Protein AF-A0A7S2HGN6-F1 (afdb_monomer_lite)

pLDDT: mean 75.73, std 17.25, range [32.16, 94.75]

InterPro domains:
  IPR011042 Six-bladed beta-propeller, TolB-like [G3DSA:2.120.10.30] (139-216)

Organism: NCBI:txid1333877

Structure (mmCIF, N/CA/C/O backbone):
data_AF-A0A7S2HGN6-F1
#
_entry.id   AF-A0A7S2HGN6-F1
#
loop_
_atom_site.group_PDB
_atom_site.id
_atom_site.type_symbol
_atom_site.label_atom_id
_atom_site.label_alt_id
_atom_site.label_comp_id
_atom_site.label_asym_id
_atom_site.label_entity_id
_atom_site.label_seq_id
_atom_site.pdbx_PDB_ins_code
_atom_site.Cartn_x
_atom_site.Cartn_y
_atom_site.Cartn_z
_atom_site.occupancy
_atom_site.B_iso_or_equiv
_atom_site.auth_seq_id
_atom_site.auth_comp_id
_atom_site.auth_asym_id
_atom_site.auth_atom_id
_atom_site.pdbx_PDB_model_num
ATOM 1 N N . LYS A 1 1 ? -20.923 -9.191 -58.504 1.00 44.50 1 LYS A N 1
ATOM 2 C CA . LYS A 1 1 ? -21.277 -8.701 -57.147 1.00 44.50 1 LYS A CA 1
ATOM 3 C C . LYS A 1 1 ? -21.491 -9.912 -56.237 1.00 44.50 1 LYS A C 1
ATOM 5 O O . LYS A 1 1 ? -22.515 -10.562 -56.358 1.00 44.50 1 LYS A O 1
ATOM 10 N N . ARG A 1 2 ? -20.492 -10.281 -55.424 1.00 38.53 2 ARG A N 1
ATOM 11 C CA . ARG A 1 2 ? -20.580 -11.382 -54.445 1.00 38.53 2 ARG A CA 1
ATOM 12 C C . ARG A 1 2 ? -21.115 -10.815 -53.128 1.00 38.53 2 ARG A C 1
ATOM 14 O O . ARG A 1 2 ? -20.470 -9.944 -52.553 1.00 38.53 2 ARG A O 1
ATOM 21 N N . LEU A 1 3 ? -22.270 -11.295 -52.677 1.00 38.50 3 LEU A N 1
ATOM 22 C CA . LEU A 1 3 ? -22.777 -11.059 -51.326 1.00 38.50 3 LEU A CA 1
ATOM 23 C C . LEU A 1 3 ? -21.956 -11.918 -50.356 1.00 38.50 3 LEU A C 1
ATOM 25 O O . LEU A 1 3 ? -22.006 -13.143 -50.421 1.00 38.50 3 LEU A O 1
ATOM 29 N N . LYS A 1 4 ? -21.159 -11.273 -49.499 1.00 41.56 4 LYS A N 1
ATOM 30 C CA . LYS A 1 4 ? -20.564 -11.908 -48.319 1.00 41.56 4 LYS A CA 1
ATOM 31 C C . LYS A 1 4 ? -21.561 -11.773 -47.172 1.00 41.56 4 LYS A C 1
ATOM 33 O O . LYS A 1 4 ? -21.753 -10.680 -46.650 1.00 41.56 4 LYS A O 1
ATOM 38 N N . THR A 1 5 ? -22.195 -12.873 -46.798 1.00 39.34 5 THR A N 1
ATOM 39 C CA . THR A 1 5 ? -22.945 -13.005 -45.550 1.00 39.34 5 THR A CA 1
ATOM 40 C C . THR A 1 5 ? -21.949 -13.182 -44.406 1.00 39.34 5 THR A C 1
ATOM 42 O O . THR A 1 5 ? -21.371 -14.250 -44.232 1.00 39.34 5 THR A O 1
ATOM 45 N N . ASN A 1 6 ? -21.726 -12.119 -43.631 1.00 38.22 6 ASN A N 1
ATOM 46 C CA . ASN A 1 6 ? -21.073 -12.211 -42.327 1.00 38.22 6 ASN A CA 1
ATOM 47 C C . ASN A 1 6 ? -22.101 -12.734 -41.316 1.00 38.22 6 ASN A C 1
ATOM 49 O O . ASN A 1 6 ? -22.849 -11.956 -40.730 1.00 38.22 6 ASN A O 1
ATOM 53 N N . GLN A 1 7 ? -22.143 -14.051 -41.114 1.00 42.78 7 GLN A N 1
ATOM 54 C CA . GLN A 1 7 ? -22.691 -14.619 -39.885 1.00 42.78 7 GLN A CA 1
ATOM 55 C C . GLN A 1 7 ? -21.635 -14.452 -38.787 1.00 42.78 7 GLN A C 1
ATOM 57 O O . GLN A 1 7 ? -20.762 -15.296 -38.608 1.00 42.78 7 GLN A O 1
ATOM 62 N N . LEU A 1 8 ? -21.681 -13.315 -38.091 1.00 41.62 8 LEU A N 1
ATOM 63 C CA . LEU A 1 8 ? -21.025 -13.166 -36.796 1.00 41.62 8 LEU A CA 1
ATOM 64 C C . LEU A 1 8 ? -21.908 -13.846 -35.752 1.00 41.62 8 LEU A C 1
ATOM 66 O O . LEU A 1 8 ? -23.096 -13.548 -35.637 1.00 41.62 8 LEU A O 1
ATOM 70 N N . ALA A 1 9 ? -21.306 -14.795 -35.044 1.00 43.97 9 ALA A N 1
ATOM 71 C CA . ALA A 1 9 ? -21.905 -15.557 -33.967 1.00 43.97 9 ALA A CA 1
ATOM 72 C C . ALA A 1 9 ? -22.598 -14.636 -32.951 1.00 43.97 9 ALA A C 1
ATOM 74 O O . ALA A 1 9 ? -21.982 -13.726 -32.394 1.00 43.97 9 ALA A O 1
ATOM 75 N N . ALA A 1 10 ? -23.877 -14.909 -32.695 1.00 46.41 10 ALA A N 1
ATOM 76 C CA . ALA A 1 10 ? -24.622 -14.379 -31.565 1.00 46.41 10 ALA A CA 1
ATOM 77 C C . ALA A 1 10 ? -24.077 -15.016 -30.275 1.00 46.41 10 ALA A C 1
ATOM 79 O O . ALA A 1 10 ? -24.629 -15.976 -29.745 1.00 46.41 10 ALA A O 1
ATOM 80 N N . GLY A 1 11 ? -22.928 -14.523 -29.817 1.00 43.88 11 GLY A N 1
ATOM 81 C CA . GLY A 1 11 ? -22.405 -14.800 -28.488 1.00 43.88 11 GLY A CA 1
ATOM 82 C C . GLY A 1 11 ? -23.195 -13.980 -27.477 1.00 43.88 11 GLY A C 1
ATOM 83 O O . GLY A 1 11 ? -23.136 -12.751 -27.500 1.00 43.88 11 GLY A O 1
ATOM 84 N N . LEU A 1 12 ? -23.961 -14.672 -26.636 1.00 40.69 12 LEU A N 1
ATOM 85 C CA . LEU A 1 12 ? -24.668 -14.136 -25.476 1.00 40.69 12 LEU A CA 1
ATOM 86 C C . LEU A 1 12 ? -23.768 -13.147 -24.720 1.00 40.69 12 LEU A C 1
ATOM 88 O O . LEU A 1 12 ? -22.753 -13.542 -24.148 1.00 40.69 12 LEU A O 1
ATOM 92 N N . LYS A 1 13 ? -24.136 -11.863 -24.711 1.00 43.72 13 LYS A N 1
ATOM 93 C CA . LYS A 1 13 ? -23.651 -10.947 -23.678 1.00 43.72 13 LYS A CA 1
ATOM 94 C C . LYS A 1 13 ? -24.379 -11.350 -22.396 1.00 43.72 13 LYS A C 1
ATOM 96 O O . LYS A 1 13 ? -25.605 -11.260 -22.395 1.00 43.72 13 LYS A O 1
ATOM 101 N N . PRO A 1 14 ? -23.699 -11.813 -21.337 1.00 42.38 14 PRO A N 1
ATOM 102 C CA . PRO A 1 14 ? -24.354 -11.916 -20.046 1.00 42.38 14 PRO A CA 1
ATOM 103 C C . PRO A 1 14 ? -24.768 -10.499 -19.637 1.00 42.38 14 PRO A C 1
ATOM 105 O O . PRO A 1 14 ? -23.918 -9.650 -19.368 1.00 42.38 14 PRO A O 1
ATOM 108 N N . GLU A 1 15 ? -26.070 -10.218 -19.661 1.00 38.81 15 GLU A N 1
ATOM 109 C CA . GLU A 1 15 ? -26.619 -9.067 -18.956 1.00 38.81 15 GLU A CA 1
ATOM 110 C C . GLU A 1 15 ? -26.437 -9.349 -17.467 1.00 38.81 15 GLU A C 1
ATOM 112 O O . GLU A 1 15 ? -27.110 -10.197 -16.884 1.00 38.81 15 GLU A O 1
ATOM 117 N N . LEU A 1 16 ? -25.456 -8.679 -16.862 1.00 32.47 16 LEU A N 1
ATOM 118 C CA . LEU A 1 16 ? -25.371 -8.575 -15.415 1.00 32.47 16 LEU A CA 1
ATOM 119 C C . LEU A 1 16 ? -26.592 -7.773 -14.961 1.00 32.47 16 LEU A C 1
ATOM 121 O O . LEU A 1 16 ? -26.615 -6.547 -15.054 1.00 32.47 16 LEU A O 1
ATOM 125 N N . LEU A 1 17 ? -27.628 -8.484 -14.526 1.00 32.38 17 LEU A N 1
ATOM 126 C CA . LEU A 1 17 ? -28.759 -7.898 -13.824 1.00 32.38 17 LEU A CA 1
ATOM 127 C C . LEU A 1 17 ? -28.275 -7.529 -12.422 1.00 32.38 17 LEU A C 1
ATOM 129 O O . LEU A 1 17 ? -28.102 -8.393 -11.563 1.00 32.38 17 LEU A O 1
ATOM 133 N N . PHE A 1 18 ? -27.997 -6.246 -12.212 1.00 32.16 18 PHE A N 1
ATOM 134 C CA . PHE A 1 18 ? -27.793 -5.705 -10.878 1.00 32.16 18 PHE A CA 1
ATOM 135 C C . PHE A 1 18 ? -29.171 -5.434 -10.284 1.00 32.16 18 PHE A C 1
ATOM 137 O O . PHE A 1 18 ? -29.898 -4.568 -10.767 1.00 32.16 18 PHE A O 1
ATOM 144 N N . GLU A 1 19 ? -29.544 -6.192 -9.259 1.00 36.72 19 GLU A N 1
ATOM 145 C CA . GLU A 1 19 ? -30.676 -5.823 -8.421 1.00 36.72 19 GLU A CA 1
ATOM 146 C C . GLU A 1 19 ? -30.195 -4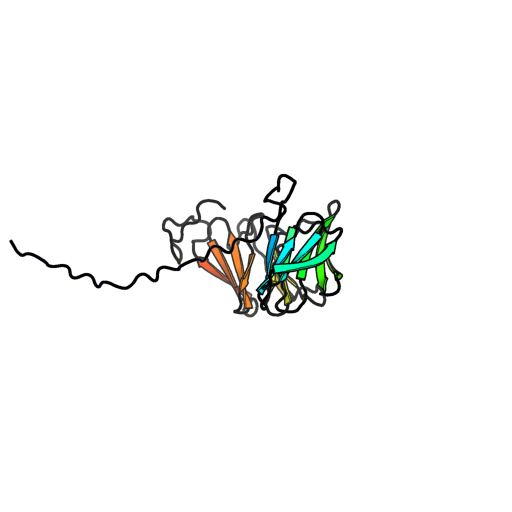.687 -7.512 1.00 36.72 19 GLU A C 1
ATOM 148 O O . GLU A 1 19 ? -29.310 -4.873 -6.672 1.00 36.72 19 GLU A O 1
ATOM 153 N N . GLU A 1 20 ? -30.693 -3.475 -7.756 1.00 40.88 20 GLU A N 1
ATOM 154 C CA . GLU A 1 20 ? -30.393 -2.316 -6.922 1.00 40.88 20 GLU A CA 1
ATOM 155 C C . GLU A 1 20 ? -31.020 -2.556 -5.545 1.00 40.88 20 GLU A C 1
ATOM 157 O O . GLU A 1 20 ? -32.223 -2.387 -5.344 1.00 40.88 20 GLU A O 1
ATOM 162 N N . LEU A 1 21 ? -30.204 -3.016 -4.596 1.00 38.62 21 LEU A N 1
ATOM 163 C CA . LEU A 1 21 ? -30.592 -3.093 -3.195 1.00 38.62 21 LEU A CA 1
ATOM 164 C C . LEU A 1 21 ? -30.922 -1.672 -2.731 1.00 38.62 21 LEU A C 1
ATOM 166 O O . LEU A 1 21 ? -30.023 -0.848 -2.557 1.00 38.62 21 LEU A O 1
ATOM 170 N N . GLN A 1 22 ? -32.211 -1.394 -2.518 1.00 39.44 22 GLN A N 1
ATOM 171 C CA . GLN A 1 22 ? -32.642 -0.210 -1.784 1.00 39.44 22 GLN A CA 1
ATOM 172 C C . GLN A 1 22 ? -32.213 -0.370 -0.328 1.00 39.44 22 GLN A C 1
ATOM 174 O O . GLN A 1 22 ? -32.940 -0.889 0.514 1.00 39.44 22 GLN A O 1
ATOM 179 N N . ILE A 1 23 ? -30.981 0.038 -0.046 1.00 44.19 23 ILE A N 1
ATOM 180 C CA . ILE A 1 23 ? -30.541 0.317 1.311 1.00 44.19 23 ILE A CA 1
ATOM 181 C C . ILE A 1 23 ? -31.263 1.608 1.690 1.00 44.19 23 ILE A C 1
ATOM 183 O O . ILE A 1 23 ? -31.057 2.629 1.026 1.00 44.19 23 ILE A O 1
ATOM 187 N N . ASP A 1 24 ? -32.124 1.556 2.713 1.00 42.25 24 ASP A N 1
ATOM 188 C CA . ASP A 1 24 ? -32.719 2.752 3.313 1.00 42.25 24 ASP A CA 1
ATOM 189 C C . ASP A 1 24 ? -31.622 3.805 3.448 1.00 42.25 24 ASP A C 1
ATOM 191 O O . ASP A 1 24 ? -30.572 3.533 4.038 1.00 42.25 24 ASP A O 1
ATOM 195 N N . GLN A 1 25 ? -31.820 4.966 2.814 1.00 41.47 25 GLN A N 1
ATOM 196 C CA . GLN A 1 25 ? -30.799 6.003 2.730 1.00 41.47 25 GLN A CA 1
ATOM 197 C C . GLN A 1 25 ? -30.210 6.244 4.119 1.00 41.47 25 GLN A C 1
ATOM 199 O O . GLN A 1 25 ? -30.868 6.809 4.994 1.00 41.47 25 GLN A O 1
ATOM 204 N N . VAL A 1 26 ? -28.950 5.849 4.316 1.00 44.38 26 VAL A N 1
ATOM 205 C CA . VAL A 1 26 ? -28.187 6.308 5.470 1.00 44.38 26 VAL A CA 1
ATOM 206 C C . VAL A 1 26 ? -28.058 7.812 5.272 1.00 44.38 26 VAL A C 1
ATOM 208 O O . VAL A 1 26 ? -27.280 8.275 4.437 1.00 44.38 26 VAL A O 1
ATOM 211 N N . GLN A 1 27 ? -28.892 8.584 5.969 1.00 41.03 27 GLN A N 1
ATOM 212 C CA . GLN A 1 27 ? -28.837 10.035 5.910 1.00 41.03 27 GLN A CA 1
ATOM 213 C C . GLN A 1 27 ? -27.565 10.502 6.612 1.00 41.03 27 GLN A C 1
ATOM 215 O O . GLN A 1 27 ? -27.520 10.706 7.825 1.00 41.03 27 GLN A O 1
ATOM 220 N N . TRP A 1 28 ? -26.512 10.682 5.823 1.00 47.00 28 TRP A N 1
ATOM 221 C CA . TRP A 1 28 ? -25.345 11.446 6.227 1.00 47.00 28 TRP A CA 1
ATOM 222 C C . TRP A 1 28 ? -25.742 12.922 6.183 1.00 47.00 28 TRP A C 1
ATOM 224 O O . TRP A 1 28 ? -25.820 13.532 5.121 1.00 47.00 28 TRP A O 1
ATOM 234 N N . SER A 1 29 ? -26.057 13.494 7.343 1.00 45.62 29 SER A N 1
ATOM 235 C CA . SER A 1 29 ? -26.588 14.858 7.464 1.00 45.62 29 SER A CA 1
ATOM 236 C C . SER A 1 29 ? -25.579 15.969 7.145 1.00 45.62 29 SER A C 1
ATOM 238 O O . SER A 1 29 ? -25.955 17.137 7.105 1.00 45.62 29 SER A O 1
ATOM 240 N N . ASN A 1 30 ? -24.313 15.629 6.887 1.00 42.50 30 ASN A N 1
ATOM 241 C CA . ASN A 1 30 ? -23.245 16.590 6.634 1.00 42.50 30 ASN A CA 1
ATOM 242 C C . ASN A 1 30 ? -22.593 16.345 5.275 1.00 42.50 30 ASN A C 1
ATOM 244 O O . ASN A 1 30 ? -22.376 15.204 4.877 1.00 42.50 30 ASN A O 1
ATOM 248 N N . ARG A 1 31 ? -22.251 17.441 4.585 1.00 41.22 31 ARG A N 1
ATOM 249 C CA . ARG A 1 31 ? -21.500 17.437 3.326 1.00 41.22 31 ARG A CA 1
ATOM 250 C C . ARG A 1 31 ? -20.215 16.627 3.522 1.00 41.22 31 ARG A C 1
ATOM 252 O O . ARG A 1 31 ? -19.347 16.998 4.307 1.00 41.22 31 ARG A O 1
ATOM 259 N N . VAL A 1 32 ? -20.159 15.490 2.847 1.00 47.44 32 VAL A N 1
ATOM 260 C CA . VAL A 1 32 ? -19.110 14.484 2.975 1.00 47.44 32 VAL A CA 1
ATOM 261 C C . VAL A 1 32 ? -17.943 14.912 2.083 1.00 47.44 32 VAL A C 1
ATOM 263 O O . VAL A 1 32 ? -18.068 14.879 0.860 1.00 47.44 32 VAL A O 1
ATOM 266 N N . ASP A 1 33 ? -16.820 15.340 2.664 1.00 55.25 33 ASP A N 1
ATOM 267 C CA . ASP A 1 33 ? -15.572 15.475 1.902 1.00 55.25 33 ASP A CA 1
ATOM 268 C C . ASP A 1 33 ? -15.135 14.067 1.481 1.00 55.25 33 ASP A C 1
ATOM 270 O O . ASP A 1 33 ? -14.678 13.283 2.314 1.00 55.25 33 ASP A O 1
ATOM 274 N N . ALA A 1 34 ? -15.286 13.737 0.195 1.00 52.84 34 ALA A N 1
ATOM 275 C CA . ALA A 1 34 ? -14.961 12.415 -0.349 1.00 52.84 34 ALA A CA 1
ATOM 276 C C . ALA A 1 34 ? -13.502 11.990 -0.080 1.00 52.84 34 ALA A C 1
ATOM 278 O O . ALA A 1 34 ? -13.209 10.802 -0.011 1.00 52.84 34 ALA A O 1
ATOM 279 N N . GLU A 1 35 ? -12.602 12.950 0.151 1.00 60.84 35 GLU A N 1
ATOM 280 C CA . GLU A 1 35 ? -11.194 12.721 0.504 1.00 60.84 35 GLU A CA 1
ATOM 281 C C . GLU A 1 35 ? -10.982 12.101 1.897 1.00 60.84 35 GLU A C 1
ATOM 283 O O . GLU A 1 35 ? -9.859 11.741 2.248 1.00 60.84 35 GLU A O 1
ATOM 288 N N . LYS A 1 36 ? -12.032 12.004 2.721 1.00 69.81 36 LYS A N 1
ATOM 289 C CA . LYS A 1 36 ? -11.931 11.588 4.130 1.00 69.81 36 LYS A CA 1
ATOM 290 C C . LYS A 1 36 ? -12.592 10.244 4.424 1.00 69.81 36 LYS A C 1
ATOM 292 O O . LYS A 1 36 ? -12.697 9.862 5.588 1.00 69.81 36 LYS A O 1
ATOM 297 N N . PHE A 1 37 ? -13.042 9.544 3.385 1.00 76.38 37 PHE A N 1
ATOM 298 C CA . PHE A 1 37 ? -13.681 8.242 3.509 1.00 76.38 37 PHE A CA 1
ATOM 299 C C . PHE A 1 37 ? -12.798 7.170 2.900 1.00 76.38 37 PHE A C 1
ATOM 301 O O . PHE A 1 37 ? -12.262 7.324 1.805 1.00 76.38 37 PHE A O 1
ATOM 308 N N . SER A 1 38 ? -12.684 6.055 3.609 1.00 80.06 38 SER A N 1
ATOM 309 C CA . SER A 1 38 ? -12.127 4.833 3.051 1.00 80.06 38 SER A CA 1
ATOM 310 C C . SER A 1 38 ? -13.102 3.703 3.320 1.00 80.06 38 SER A C 1
ATOM 312 O O . SER A 1 38 ? -13.762 3.679 4.362 1.00 80.06 38 SER A O 1
ATOM 314 N N . ALA A 1 39 ? -13.239 2.810 2.348 1.00 84.12 39 ALA A N 1
ATOM 315 C CA . ALA A 1 39 ? -14.129 1.673 2.440 1.00 84.12 39 ALA A CA 1
ATOM 316 C C . ALA A 1 39 ? -13.398 0.416 1.979 1.00 84.12 39 ALA A C 1
ATOM 318 O O . ALA A 1 39 ? -12.728 0.436 0.946 1.00 84.12 39 ALA A O 1
ATOM 319 N N . HIS A 1 40 ? -13.528 -0.671 2.735 1.00 82.19 40 HIS A N 1
ATOM 320 C CA . HIS A 1 40 ? -12.899 -1.939 2.389 1.00 82.19 40 HIS A CA 1
ATOM 321 C C . HIS A 1 40 ? -13.726 -3.124 2.882 1.00 82.19 40 HIS A C 1
ATOM 323 O O . HIS A 1 40 ? -14.179 -3.140 4.023 1.00 82.19 40 HIS A O 1
ATOM 329 N N . ALA A 1 41 ? -13.899 -4.146 2.044 1.00 82.81 41 ALA A N 1
ATOM 330 C CA . ALA A 1 41 ? -14.551 -5.394 2.433 1.00 82.81 41 ALA A CA 1
ATOM 331 C C . ALA A 1 41 ? -13.540 -6.423 2.972 1.00 82.81 41 ALA A C 1
ATOM 333 O O . ALA A 1 41 ? -12.471 -6.590 2.389 1.00 82.81 41 ALA A O 1
ATOM 334 N N . ASP A 1 42 ? -13.859 -7.113 4.067 1.00 79.81 42 ASP A N 1
ATOM 335 C CA . ASP A 1 42 ? -13.093 -8.276 4.533 1.00 79.81 42 ASP A CA 1
ATOM 336 C C . ASP A 1 42 ? -13.441 -9.550 3.727 1.00 79.81 42 ASP A C 1
ATOM 338 O O . ASP A 1 42 ? -14.369 -9.570 2.912 1.00 79.81 42 ASP A O 1
ATOM 342 N N . ALA A 1 43 ? -12.706 -10.642 3.964 1.00 78.94 43 ALA A N 1
ATOM 343 C CA . ALA A 1 43 ? -12.948 -11.934 3.309 1.00 78.94 43 ALA A CA 1
ATOM 344 C C . ALA A 1 43 ? -14.321 -12.557 3.644 1.00 78.94 43 ALA A C 1
ATOM 346 O O . ALA A 1 43 ? -14.796 -13.426 2.920 1.00 78.94 43 ALA A O 1
ATOM 347 N N . ASN A 1 44 ? -14.970 -12.098 4.717 1.00 82.31 44 ASN A N 1
ATOM 348 C CA . ASN A 1 44 ? -16.308 -12.511 5.140 1.00 82.31 44 ASN A CA 1
ATOM 349 C C . ASN A 1 44 ? -17.393 -11.527 4.663 1.00 82.31 44 ASN A C 1
ATOM 351 O O . ASN A 1 44 ? -18.509 -11.540 5.188 1.00 82.31 44 ASN A O 1
ATOM 355 N N . HIS A 1 45 ? -17.075 -10.665 3.690 1.00 83.69 45 HIS A N 1
ATOM 356 C CA . HIS A 1 45 ? -17.966 -9.647 3.130 1.00 83.69 45 HIS A CA 1
ATOM 357 C C . HIS A 1 45 ? -18.457 -8.592 4.137 1.00 83.69 45 HIS A C 1
ATOM 359 O O . HIS A 1 45 ? -19.486 -7.957 3.916 1.00 83.69 45 HIS A O 1
ATOM 365 N N . GLY A 1 46 ? -17.741 -8.385 5.243 1.00 86.69 46 GLY A N 1
ATOM 366 C CA . GLY A 1 46 ? -17.960 -7.240 6.119 1.00 86.69 46 GLY A CA 1
ATOM 367 C C . GLY A 1 46 ? -17.371 -5.981 5.495 1.00 86.69 46 GLY A C 1
ATOM 368 O O . GLY A 1 46 ? -16.167 -5.939 5.254 1.00 86.69 46 GLY A O 1
ATOM 369 N N . LEU A 1 47 ? -18.192 -4.961 5.246 1.00 88.44 47 LEU A N 1
ATOM 370 C CA . LEU A 1 47 ? -17.744 -3.679 4.706 1.00 88.44 47 LEU A CA 1
ATOM 371 C C . LEU A 1 47 ? -17.340 -2.750 5.849 1.00 88.44 47 LEU A C 1
ATOM 373 O O . LEU A 1 47 ? -18.169 -2.351 6.662 1.00 88.44 47 LEU A O 1
ATOM 377 N N . TYR A 1 48 ? -16.072 -2.380 5.900 1.00 86.25 48 TYR A N 1
ATOM 378 C CA . TYR A 1 48 ? -15.554 -1.391 6.830 1.00 86.25 48 TYR A CA 1
ATOM 379 C C . TYR A 1 48 ? -15.567 -0.034 6.167 1.00 86.25 48 TYR A C 1
ATOM 381 O O . TYR A 1 48 ? -15.140 0.090 5.024 1.00 86.25 48 TYR A O 1
ATOM 389 N N . VAL A 1 49 ? -16.040 0.971 6.891 1.00 87.38 49 VAL A N 1
ATOM 390 C CA . VAL A 1 49 ? -16.041 2.359 6.444 1.00 87.38 49 VAL A CA 1
ATOM 391 C C . VAL A 1 49 ? -15.417 3.205 7.540 1.00 87.38 49 VAL A C 1
ATOM 393 O O . VAL A 1 49 ? -15.810 3.106 8.703 1.00 87.38 49 VAL A O 1
ATOM 396 N N . SER A 1 50 ? -14.441 4.026 7.175 1.00 85.19 50 SER A N 1
ATOM 397 C CA . SER A 1 50 ? -13.929 5.082 8.042 1.00 85.19 50 SER A CA 1
ATOM 398 C C . SER A 1 50 ? -14.500 6.424 7.643 1.00 85.19 50 SER A C 1
ATOM 400 O O . SER A 1 50 ? -14.561 6.738 6.455 1.00 85.19 50 SER A O 1
ATOM 402 N N . ASP A 1 51 ? -14.776 7.243 8.650 1.00 82.94 51 ASP A N 1
ATOM 403 C CA . ASP A 1 51 ? -14.788 8.696 8.520 1.00 82.94 51 ASP A CA 1
ATOM 404 C C . ASP A 1 51 ? -13.622 9.305 9.335 1.00 82.94 51 ASP A C 1
ATOM 406 O O . ASP A 1 51 ? -12.713 8.599 9.786 1.00 82.94 51 ASP A O 1
ATOM 410 N N . THR A 1 52 ? -13.630 10.626 9.536 1.00 78.50 52 THR A N 1
ATOM 411 C CA . THR A 1 52 ? -12.609 11.348 10.320 1.00 78.50 52 THR A CA 1
ATOM 412 C C . THR A 1 52 ? -12.633 11.067 11.822 1.00 78.50 52 THR A C 1
ATOM 414 O O . THR A 1 52 ? -11.821 11.614 12.558 1.00 78.50 52 THR A O 1
ATOM 417 N N . SER A 1 53 ? -13.615 10.325 12.316 1.00 81.44 53 SER A N 1
ATOM 418 C CA . SER A 1 53 ? -13.898 10.192 13.743 1.00 81.44 53 SER A CA 1
ATOM 419 C C . SER A 1 53 ? -14.104 8.754 14.199 1.00 81.44 53 SER A C 1
ATOM 421 O O . SER A 1 53 ? -13.991 8.480 15.396 1.00 81.44 53 SER A O 1
ATOM 423 N N . ARG A 1 54 ? -14.418 7.829 13.290 1.00 85.12 54 ARG A N 1
ATOM 424 C CA . ARG A 1 54 ? -14.747 6.444 13.625 1.00 85.12 54 ARG A CA 1
ATOM 425 C C . ARG A 1 54 ? -14.527 5.496 12.460 1.00 85.12 54 ARG A C 1
ATOM 427 O O . ARG A 1 54 ? -14.542 5.876 11.293 1.00 85.12 54 ARG A O 1
ATOM 434 N N . ILE A 1 55 ? -14.428 4.227 12.829 1.00 85.88 55 ILE A N 1
ATOM 435 C CA . ILE A 1 55 ? -14.469 3.081 11.933 1.00 85.88 55 ILE A CA 1
ATOM 436 C C . ILE A 1 55 ? -15.732 2.300 12.264 1.00 85.88 55 ILE A C 1
ATOM 438 O O . ILE A 1 55 ? -15.978 1.960 13.425 1.00 85.88 55 ILE A O 1
ATOM 442 N N . VAL A 1 56 ? -16.531 2.013 11.246 1.00 88.56 56 VAL A N 1
ATOM 443 C CA . VAL A 1 56 ? -17.748 1.210 11.353 1.00 88.56 56 VAL A CA 1
ATOM 444 C C . VAL A 1 56 ? -17.637 -0.021 10.469 1.00 88.56 56 VAL A C 1
ATOM 446 O O . VAL A 1 56 ? -16.979 0.008 9.432 1.00 88.56 56 VAL A O 1
ATOM 449 N N . ARG A 1 57 ? -18.294 -1.104 10.881 1.00 88.31 57 ARG A N 1
ATOM 450 C CA . ARG A 1 57 ? -18.448 -2.321 10.086 1.00 88.31 57 ARG A CA 1
ATOM 451 C C . ARG A 1 57 ? -19.914 -2.525 9.752 1.00 88.31 57 ARG A C 1
ATOM 453 O O . ARG A 1 57 ? -20.735 -2.569 10.666 1.00 88.31 57 ARG A O 1
ATOM 460 N N . PHE A 1 58 ? -20.195 -2.752 8.481 1.00 90.56 58 PHE A N 1
ATOM 461 C CA . PHE A 1 58 ? -21.470 -3.225 7.970 1.00 90.56 58 PHE A CA 1
ATOM 462 C C . PHE A 1 58 ? -21.387 -4.730 7.697 1.00 90.56 58 PHE A C 1
ATOM 464 O O . PHE A 1 58 ? -20.463 -5.208 7.035 1.00 90.56 58 PHE A O 1
ATOM 471 N N . GLY A 1 59 ? -22.324 -5.489 8.257 1.00 89.19 59 GLY A N 1
ATOM 472 C CA . GLY A 1 59 ? -22.548 -6.890 7.938 1.00 89.19 59 GLY A CA 1
ATOM 473 C C . GLY A 1 59 ? -23.322 -7.049 6.631 1.00 89.19 59 GLY A C 1
ATOM 474 O O . GLY A 1 59 ? -23.971 -6.124 6.147 1.00 89.19 59 GLY A O 1
ATOM 475 N N . ARG A 1 60 ? -23.277 -8.257 6.063 1.00 88.12 60 ARG A N 1
ATOM 476 C CA . ARG A 1 60 ? -24.027 -8.605 4.845 1.00 88.12 60 ARG A CA 1
ATOM 477 C C . ARG A 1 60 ? -25.546 -8.539 5.044 1.00 88.12 60 ARG A C 1
ATOM 479 O O . ARG A 1 60 ? -26.283 -8.350 4.087 1.00 88.12 60 ARG A O 1
ATOM 486 N N . ASP A 1 61 ? -25.992 -8.698 6.282 1.00 89.94 61 ASP A N 1
ATOM 487 C CA . ASP A 1 61 ? -27.379 -8.556 6.726 1.00 89.94 61 ASP A CA 1
ATOM 488 C C . ASP A 1 61 ? -27.808 -7.088 6.917 1.00 89.94 61 ASP A C 1
ATOM 490 O O . ASP A 1 61 ? -28.909 -6.832 7.393 1.00 89.94 61 ASP A O 1
ATOM 494 N N . GLY A 1 62 ? -26.941 -6.123 6.589 1.00 88.62 62 GLY A N 1
ATOM 495 C CA . GLY A 1 62 ? -27.185 -4.699 6.818 1.00 88.62 62 GLY A CA 1
ATOM 496 C C . GLY A 1 62 ? -26.978 -4.265 8.270 1.00 88.62 62 GLY A C 1
ATOM 497 O O . GLY A 1 62 ? -27.123 -3.080 8.572 1.00 88.62 62 GLY A O 1
ATOM 498 N N . SER A 1 63 ? -26.603 -5.182 9.174 1.00 90.81 63 SER A N 1
ATOM 499 C CA . SER A 1 63 ? -26.243 -4.813 10.543 1.00 90.81 63 SER A CA 1
ATOM 500 C C . SER A 1 63 ? -25.048 -3.864 10.534 1.00 90.81 63 SER A C 1
ATOM 502 O O . SER A 1 63 ? -24.143 -3.989 9.710 1.00 90.81 63 SER A O 1
ATOM 504 N N .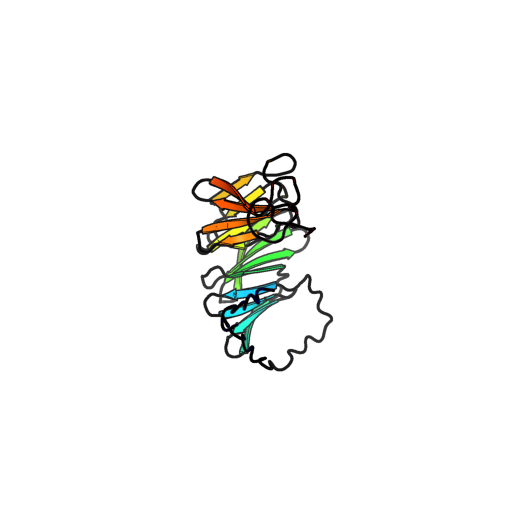 PHE A 1 64 ? -25.014 -2.914 11.464 1.00 91.06 64 PHE A N 1
ATOM 505 C CA . PHE A 1 64 ? -23.867 -2.031 11.637 1.00 91.06 64 PHE A CA 1
ATOM 506 C C . PHE A 1 64 ? -23.345 -2.128 13.068 1.00 91.06 64 PHE A C 1
ATOM 508 O O . PHE A 1 64 ? -24.118 -2.247 14.020 1.00 91.06 64 PHE A O 1
ATOM 515 N N . ARG A 1 65 ? -22.023 -2.050 13.234 1.00 88.75 65 ARG A N 1
ATOM 516 C CA . ARG A 1 65 ? -21.398 -1.907 14.553 1.00 88.75 65 ARG A CA 1
ATOM 517 C C . ARG A 1 65 ? -20.218 -0.933 14.513 1.00 88.75 65 ARG A C 1
ATOM 519 O O . ARG A 1 65 ? -19.407 -1.010 13.583 1.00 88.75 65 ARG A O 1
ATOM 526 N N . PRO A 1 66 ? -20.080 -0.038 15.505 1.00 87.81 66 PRO A N 1
ATOM 527 C CA . PRO A 1 66 ? -18.847 0.712 15.707 1.00 87.81 66 PRO A CA 1
ATOM 528 C C . PRO A 1 66 ? -17.690 -0.250 15.996 1.00 87.81 66 PRO A C 1
ATOM 530 O O . PRO A 1 66 ? -17.850 -1.193 16.767 1.00 87.81 66 PRO A O 1
ATOM 533 N N . VAL A 1 67 ? -16.539 -0.014 15.371 1.00 85.62 67 VAL A N 1
ATOM 534 C CA . VAL A 1 67 ? -15.299 -0.770 15.611 1.00 85.62 67 VAL A CA 1
ATOM 535 C C . VAL A 1 67 ? -14.356 0.054 16.472 1.00 85.62 67 VAL A C 1
ATOM 537 O O . VAL A 1 67 ? -13.836 -0.435 17.464 1.00 85.62 67 VAL A O 1
ATOM 540 N N . ALA A 1 68 ? -14.165 1.323 16.114 1.00 83.38 68 ALA A N 1
ATOM 541 C CA . ALA A 1 68 ? -13.323 2.242 16.864 1.00 83.38 68 ALA A CA 1
ATOM 542 C C . ALA A 1 68 ? -13.804 3.689 16.694 1.00 83.38 68 ALA A C 1
ATOM 544 O O . ALA A 1 68 ? -14.450 4.025 15.700 1.00 83.38 68 ALA A O 1
ATOM 545 N N . SER A 1 69 ? -13.483 4.547 17.661 1.00 83.69 69 SER A N 1
ATOM 546 C CA . SER A 1 69 ? -13.856 5.968 17.693 1.00 83.69 69 SER A CA 1
ATOM 547 C C . SER A 1 69 ? -12.685 6.843 18.139 1.00 83.69 69 SER A C 1
ATOM 549 O O . SER A 1 69 ? -11.776 6.358 18.807 1.00 83.69 69 SER A O 1
ATOM 551 N N . GLY A 1 70 ? -12.729 8.138 17.823 1.00 76.19 70 GLY A N 1
ATOM 552 C CA . GLY A 1 70 ? -11.646 9.083 18.123 1.00 76.19 70 GLY A CA 1
ATOM 553 C C . GLY A 1 70 ? -10.423 8.894 17.222 1.00 76.19 70 GLY A C 1
ATOM 554 O O . GLY A 1 70 ? -9.303 9.214 17.619 1.00 76.19 70 GLY A O 1
ATOM 555 N N . ILE A 1 71 ? -10.644 8.331 16.035 1.00 72.50 71 ILE A N 1
ATOM 556 C CA . ILE A 1 71 ? -9.618 7.953 15.069 1.00 72.50 71 ILE A CA 1
ATOM 557 C C . ILE A 1 71 ? -9.823 8.770 13.793 1.00 72.50 71 ILE A C 1
ATOM 559 O O . ILE A 1 71 ? -10.854 8.647 13.139 1.00 72.50 71 ILE A O 1
ATOM 563 N N . GLU A 1 72 ? -8.813 9.558 13.424 1.00 73.50 72 GLU A N 1
ATOM 564 C CA . GLU A 1 72 ? -8.703 10.179 12.100 1.00 73.50 72 GLU A CA 1
ATOM 565 C C . GLU A 1 72 ? -8.082 9.171 11.131 1.00 73.50 72 GLU A C 1
ATOM 567 O O . GLU A 1 72 ? -6.876 9.176 10.866 1.00 73.50 72 GLU A O 1
ATOM 572 N N . SER A 1 73 ? -8.914 8.240 10.675 1.00 66.62 73 SER A N 1
ATOM 573 C CA . SER A 1 73 ? -8.537 7.192 9.731 1.00 66.62 73 SER A CA 1
ATOM 574 C C . SER A 1 73 ? -8.479 7.722 8.303 1.00 66.62 73 SER A C 1
ATOM 576 O O . SER A 1 73 ? -9.479 8.204 7.780 1.00 66.62 73 SER A O 1
ATOM 578 N N . HIS A 1 74 ? -7.327 7.567 7.651 1.00 68.56 74 HIS A N 1
ATOM 579 C CA . HIS A 1 74 ? -7.185 7.875 6.221 1.00 68.56 74 HIS A CA 1
ATOM 580 C C . HIS A 1 74 ? -7.375 6.658 5.311 1.00 68.56 74 HIS A C 1
ATOM 582 O O . HIS A 1 74 ? -7.864 6.794 4.195 1.00 68.56 74 HIS A O 1
ATOM 588 N N . HIS A 1 75 ? -6.996 5.472 5.782 1.00 72.38 75 HIS A N 1
ATOM 589 C CA . HIS A 1 75 ? -7.086 4.224 5.029 1.00 72.38 75 HIS A CA 1
ATOM 590 C C . HIS A 1 75 ? -7.398 3.079 5.986 1.00 72.38 75 HIS A C 1
ATOM 592 O O . HIS A 1 75 ? -6.783 3.008 7.050 1.00 72.38 75 HIS A O 1
ATOM 598 N N . ILE A 1 76 ? -8.324 2.201 5.604 1.00 73.88 76 ILE A N 1
ATOM 599 C CA . ILE A 1 76 ? -8.592 0.923 6.265 1.00 73.88 76 ILE A CA 1
ATOM 600 C C . ILE A 1 76 ? -8.216 -0.194 5.308 1.00 73.88 76 ILE A C 1
ATOM 602 O O . ILE A 1 76 ? -8.719 -0.236 4.184 1.00 73.88 76 ILE A O 1
ATOM 606 N N . VAL A 1 77 ? -7.414 -1.140 5.793 1.00 72.06 77 VAL A N 1
ATOM 607 C CA . VAL A 1 77 ? -7.144 -2.376 5.060 1.00 72.06 77 VAL A CA 1
ATOM 608 C C . VAL A 1 77 ? -7.299 -3.594 5.983 1.00 72.06 77 VAL A C 1
ATOM 610 O O . VAL A 1 77 ? -6.661 -3.633 7.040 1.00 72.06 77 VAL A O 1
ATOM 613 N N . PRO A 1 78 ? -8.156 -4.573 5.637 1.00 66.94 78 PRO A N 1
ATOM 614 C CA . PRO A 1 78 ? -8.295 -5.832 6.348 1.00 66.94 78 PRO A CA 1
ATOM 615 C C . PRO A 1 78 ? -7.058 -6.694 6.157 1.00 66.94 78 PRO A C 1
ATOM 617 O O . PRO A 1 78 ? -6.552 -6.864 5.054 1.00 66.94 78 PRO A O 1
ATOM 620 N N . ASN A 1 79 ? -6.629 -7.330 7.235 1.00 66.25 79 ASN A N 1
ATOM 621 C CA . ASN A 1 79 ? -5.449 -8.180 7.259 1.00 66.25 79 ASN A CA 1
ATOM 622 C C . ASN A 1 79 ? -5.711 -9.605 6.726 1.00 66.25 79 ASN A C 1
ATOM 624 O O . ASN A 1 79 ? -4.879 -10.490 6.866 1.00 66.25 79 ASN A O 1
ATOM 628 N N . GLY A 1 80 ? -6.897 -9.907 6.185 1.00 61.69 80 GLY A N 1
ATOM 629 C CA . GLY A 1 80 ? -7.342 -11.292 5.941 1.00 61.69 80 GLY A CA 1
ATOM 630 C C . GLY A 1 80 ? -7.584 -12.085 7.238 1.00 61.69 80 GLY A C 1
ATOM 631 O O . GLY A 1 80 ? -8.429 -12.976 7.282 1.00 61.69 80 GLY A O 1
ATOM 632 N N . THR A 1 81 ? -6.915 -11.694 8.320 1.00 59.38 81 THR A N 1
ATOM 633 C CA . THR A 1 81 ? -7.315 -11.899 9.701 1.00 59.38 81 THR A CA 1
ATOM 634 C C . THR A 1 81 ? -8.240 -10.771 10.162 1.00 59.38 81 THR A C 1
ATOM 636 O O . THR A 1 81 ? -8.473 -9.773 9.485 1.00 59.38 81 THR A O 1
ATOM 639 N N . VAL A 1 82 ? -8.792 -10.981 11.345 1.00 51.91 82 VAL A N 1
ATOM 640 C CA . VAL A 1 82 ? -9.750 -10.156 12.077 1.00 51.91 82 VAL A CA 1
ATOM 641 C C . VAL A 1 82 ? -9.322 -8.686 12.301 1.00 51.91 82 VAL A C 1
ATOM 643 O O . VAL A 1 82 ? -10.137 -7.860 12.713 1.00 51.91 82 VAL A O 1
ATOM 646 N N . ASP A 1 83 ? -8.064 -8.358 12.029 1.00 64.81 83 ASP A N 1
ATOM 647 C CA . ASP A 1 83 ? -7.466 -7.074 12.358 1.00 64.81 83 ASP A CA 1
ATOM 648 C C . ASP A 1 83 ? -7.399 -6.128 11.147 1.00 64.81 83 ASP A C 1
ATOM 650 O O . ASP A 1 83 ? -7.302 -6.555 9.994 1.00 64.81 83 ASP A O 1
ATOM 654 N N . TYR A 1 84 ? -7.409 -4.823 11.413 1.00 67.81 84 TYR A N 1
ATOM 655 C CA . TYR A 1 84 ? -7.338 -3.767 10.397 1.00 67.81 84 TYR A CA 1
ATOM 656 C C . TYR A 1 84 ? -6.085 -2.941 10.577 1.00 67.81 84 TYR A C 1
ATOM 658 O O . TYR A 1 84 ? -5.645 -2.736 11.706 1.00 67.81 84 TYR A O 1
ATOM 666 N N . VAL A 1 85 ? -5.545 -2.408 9.488 1.00 63.59 85 VAL A N 1
ATOM 667 C CA . VAL A 1 85 ? -4.492 -1.399 9.564 1.00 63.59 85 VAL A CA 1
ATOM 668 C C . VAL A 1 85 ? -5.054 -0.043 9.193 1.00 63.59 85 VAL A C 1
ATOM 670 O O . VAL A 1 85 ? -5.756 0.100 8.194 1.00 63.59 85 VAL A O 1
ATOM 673 N N . VAL A 1 86 ? -4.752 0.936 10.038 1.00 67.50 86 VAL A N 1
ATOM 674 C CA . VAL A 1 86 ? -5.251 2.299 9.951 1.00 67.50 86 VAL A CA 1
ATOM 675 C C . VAL A 1 86 ? -4.079 3.261 10.008 1.00 67.50 86 VAL A C 1
ATOM 677 O O . VAL A 1 86 ? -3.247 3.169 10.912 1.00 67.50 86 VAL A O 1
ATOM 680 N N . ILE A 1 87 ? -4.026 4.214 9.077 1.00 67.12 87 ILE A N 1
ATOM 681 C CA . ILE A 1 87 ? -3.211 5.415 9.283 1.00 67.12 87 ILE A CA 1
ATOM 682 C C . ILE A 1 87 ? -4.017 6.386 10.128 1.00 67.12 87 ILE A C 1
ATOM 684 O O . ILE A 1 87 ? -5.031 6.912 9.666 1.00 67.12 87 ILE A O 1
ATOM 688 N N . LEU A 1 88 ? -3.536 6.625 11.345 1.00 65.50 88 LEU A N 1
ATOM 689 C CA . LEU A 1 88 ? -3.996 7.705 12.202 1.00 65.50 88 LEU A CA 1
ATOM 690 C C . LEU A 1 88 ? -3.152 8.940 11.925 1.00 65.50 88 LEU A C 1
ATOM 692 O O . LEU A 1 88 ? -1.929 8.912 12.096 1.00 65.50 88 LEU A O 1
ATOM 696 N N . ARG A 1 89 ? -3.800 10.041 11.560 1.00 65.00 89 ARG A N 1
ATOM 697 C CA . ARG A 1 89 ? -3.163 11.356 11.567 1.00 65.00 89 ARG A CA 1
ATOM 698 C C . ARG A 1 89 ? -3.501 12.042 12.884 1.00 65.00 89 ARG A C 1
ATOM 700 O O . ARG A 1 89 ? -4.658 12.136 13.261 1.00 65.00 89 ARG A O 1
ATOM 707 N N . LYS A 1 90 ? -2.493 12.492 13.628 1.00 58.84 90 LYS A N 1
ATOM 708 C CA . LYS A 1 90 ? -2.713 13.390 14.768 1.00 58.84 90 LYS A CA 1
ATOM 709 C C . LYS A 1 90 ? -1.547 14.355 14.848 1.00 58.84 90 LYS A C 1
ATOM 711 O O . LYS A 1 90 ? -0.427 13.913 15.093 1.00 58.84 90 LYS A O 1
ATOM 716 N N . SER A 1 91 ? -1.823 15.648 14.643 1.00 56.66 91 SER A N 1
ATOM 717 C CA . SER A 1 91 ? -0.894 16.760 14.916 1.00 56.66 91 SER A CA 1
ATOM 718 C C . SER A 1 91 ? 0.546 16.470 14.452 1.00 56.66 91 SER A C 1
ATOM 720 O O . SER A 1 91 ? 1.411 16.143 15.264 1.00 56.66 91 SER A O 1
ATOM 722 N N . ASP A 1 92 ? 0.763 16.504 13.137 1.00 61.06 92 ASP A N 1
ATOM 723 C CA . ASP A 1 92 ? 2.058 16.332 12.447 1.00 61.06 92 ASP A CA 1
ATOM 724 C C . ASP A 1 92 ? 2.728 14.956 12.527 1.00 61.06 92 ASP A C 1
ATOM 726 O O . ASP A 1 92 ? 3.739 14.723 11.867 1.00 61.06 92 ASP A O 1
ATOM 730 N N . LYS A 1 93 ? 2.145 14.007 13.260 1.00 74.12 93 LYS A N 1
ATOM 731 C CA . LYS A 1 93 ? 2.603 12.620 13.286 1.00 74.12 93 LYS A CA 1
ATOM 732 C C . LYS A 1 93 ? 1.597 11.714 12.607 1.00 74.12 93 LYS A C 1
ATOM 734 O O . LYS A 1 93 ? 0.382 11.866 12.766 1.00 74.12 93 LYS A O 1
ATOM 739 N N . GLN A 1 94 ? 2.124 10.747 11.868 1.00 82.81 94 GLN A N 1
ATOM 740 C CA . GLN A 1 94 ? 1.325 9.659 11.335 1.00 82.81 94 GLN A CA 1
ATOM 741 C C . GLN A 1 94 ? 1.660 8.384 12.085 1.00 82.81 94 GLN A C 1
ATOM 743 O O . GLN A 1 94 ? 2.829 8.066 12.313 1.00 82.81 94 GLN A O 1
ATOM 748 N N . LYS A 1 95 ? 0.620 7.669 12.500 1.00 84.88 95 LYS A N 1
ATOM 749 C CA . LYS A 1 95 ? 0.763 6.363 13.126 1.00 84.88 95 LYS A CA 1
ATOM 750 C C . LYS A 1 95 ? 0.150 5.319 12.229 1.00 84.88 95 LYS A C 1
ATOM 752 O O . LYS A 1 95 ? -0.989 5.466 11.798 1.00 84.88 95 LYS A O 1
ATOM 757 N N . LEU A 1 96 ? 0.903 4.261 11.988 1.00 83.19 96 LEU A N 1
ATOM 758 C CA . LEU A 1 96 ? 0.358 3.030 11.462 1.00 83.19 96 LEU A CA 1
ATOM 759 C C . LEU A 1 96 ? -0.127 2.216 12.651 1.00 83.19 96 LEU A C 1
ATOM 761 O O . LEU A 1 96 ? 0.672 1.847 13.514 1.00 83.19 96 LEU A O 1
ATOM 765 N N . CYS A 1 97 ? -1.422 1.959 12.716 1.00 84.38 97 CYS A N 1
ATOM 766 C CA . CYS A 1 97 ? -2.032 1.258 13.829 1.00 84.38 97 CYS A CA 1
ATOM 767 C C . CYS A 1 97 ? -2.744 0.006 13.351 1.00 84.38 97 CYS A C 1
ATOM 769 O O . CYS A 1 97 ? -3.364 0.003 12.295 1.00 84.38 97 CYS A O 1
ATOM 771 N N . LYS A 1 98 ? -2.681 -1.037 14.166 1.00 83.19 98 LYS A N 1
ATOM 772 C CA . LYS A 1 98 ? -3.496 -2.232 14.056 1.00 83.19 98 LYS A CA 1
ATOM 773 C C . LYS A 1 98 ? -4.720 -2.067 14.955 1.00 83.19 98 LYS A C 1
ATOM 775 O O . LYS A 1 98 ? -4.555 -1.753 16.131 1.00 83.19 98 LYS A O 1
ATOM 780 N N . VAL A 1 99 ? -5.921 -2.255 14.423 1.00 82.38 99 VAL A N 1
ATOM 781 C CA . VAL A 1 99 ? -7.182 -2.215 15.174 1.00 82.38 99 VAL A CA 1
ATOM 782 C C . VAL A 1 99 ? -7.750 -3.624 15.231 1.00 82.38 99 VAL A C 1
ATOM 784 O O . VAL A 1 99 ? -8.026 -4.211 14.183 1.00 82.38 99 VAL A O 1
ATOM 787 N N . ALA A 1 100 ? -7.899 -4.167 16.434 1.00 81.88 100 ALA A N 1
ATOM 788 C CA . ALA A 1 100 ? -8.455 -5.497 16.640 1.00 81.88 100 ALA A CA 1
ATOM 789 C C . ALA A 1 100 ? -9.991 -5.475 16.683 1.00 81.88 100 ALA A C 1
ATOM 791 O O . ALA A 1 100 ? -10.631 -4.424 16.750 1.00 81.88 100 ALA A O 1
ATOM 792 N N . GLN A 1 101 ? -10.603 -6.661 16.655 1.00 76.56 101 GLN A N 1
ATOM 793 C CA . GLN A 1 101 ? -12.063 -6.823 16.644 1.00 76.56 101 GLN A CA 1
ATOM 794 C C . GLN A 1 101 ? -12.780 -6.262 17.875 1.00 76.56 101 GLN A C 1
ATOM 796 O O . GLN A 1 101 ? -13.963 -5.930 17.787 1.00 76.56 101 GLN A O 1
ATOM 801 N N . ASP A 1 102 ? -12.082 -6.207 19.006 1.00 81.38 102 ASP A N 1
ATOM 802 C CA . ASP A 1 102 ? -12.563 -5.636 20.264 1.00 81.38 102 ASP A CA 1
ATOM 803 C C . ASP A 1 102 ? -12.430 -4.102 20.309 1.00 81.38 102 ASP A C 1
ATOM 805 O O . ASP A 1 102 ? -12.787 -3.480 21.307 1.00 81.38 102 ASP A O 1
ATOM 809 N N . GLY A 1 103 ? -11.928 -3.490 19.230 1.00 78.56 103 GLY A N 1
ATOM 810 C CA . GLY A 1 103 ? -11.691 -2.055 19.116 1.00 78.56 103 GLY A CA 1
ATOM 811 C C . GLY A 1 103 ? -10.369 -1.592 19.725 1.00 78.56 103 GLY A C 1
ATOM 812 O O . GLY A 1 103 ? -10.075 -0.395 19.688 1.00 78.56 103 GLY A O 1
ATOM 813 N N . SER A 1 104 ? -9.550 -2.500 20.269 1.00 83.69 104 SER A N 1
ATOM 814 C CA . SER A 1 104 ? -8.222 -2.145 20.764 1.00 83.69 104 SER A CA 1
ATOM 815 C C . SER A 1 104 ? -7.308 -1.709 19.618 1.00 83.69 104 SER A C 1
ATOM 817 O O . SER A 1 104 ? -7.364 -2.232 18.503 1.00 83.69 104 SER A O 1
ATOM 819 N N . VAL A 1 105 ? -6.466 -0.709 19.890 1.00 83.62 105 VAL A N 1
ATOM 820 C CA . VAL A 1 105 ? -5.585 -0.088 18.896 1.00 83.62 105 VAL A CA 1
ATOM 821 C C . VAL A 1 105 ? -4.135 -0.251 19.334 1.00 83.62 105 VAL A C 1
ATOM 823 O O . VAL A 1 105 ? -3.732 0.258 20.379 1.00 83.62 105 VAL A O 1
ATOM 826 N N . VAL A 1 106 ? -3.332 -0.921 18.513 1.00 84.44 106 VAL A N 1
ATOM 827 C CA . VAL A 1 106 ? -1.893 -1.115 18.719 1.00 84.44 106 VAL A CA 1
ATOM 828 C C . VAL A 1 106 ? -1.131 -0.275 17.703 1.00 84.44 106 VAL A C 1
ATOM 830 O O . VAL A 1 106 ? -1.400 -0.340 16.509 1.00 84.44 106 VAL A O 1
ATOM 833 N N . THR A 1 107 ? -0.163 0.525 18.146 1.00 86.69 107 THR A N 1
ATOM 834 C CA . THR A 1 107 ? 0.698 1.282 17.223 1.00 86.69 107 THR A CA 1
ATOM 835 C C . THR A 1 107 ? 1.810 0.377 16.694 1.00 86.69 107 THR A C 1
ATOM 837 O O . THR A 1 107 ? 2.604 -0.128 17.479 1.00 86.69 107 THR A O 1
ATOM 840 N N . LEU A 1 108 ? 1.869 0.193 15.374 1.00 82.44 108 LEU A N 1
ATOM 841 C CA . LEU A 1 108 ? 2.918 -0.557 14.674 1.00 82.44 108 LEU A CA 1
ATOM 842 C C . LEU A 1 108 ? 4.107 0.335 14.300 1.00 82.44 108 LEU A C 1
ATOM 844 O O . LEU A 1 108 ? 5.253 -0.101 14.341 1.00 82.44 108 LEU A O 1
ATOM 848 N N . LEU A 1 109 ? 3.835 1.583 13.913 1.00 84.88 109 LEU A N 1
ATOM 849 C CA . LEU A 1 109 ? 4.847 2.560 13.515 1.00 84.88 109 LEU A CA 1
ATOM 850 C C . LEU A 1 109 ? 4.383 3.963 13.898 1.00 84.88 109 LEU A C 1
ATOM 852 O O . LEU A 1 109 ? 3.248 4.335 13.615 1.00 84.88 109 LEU A O 1
ATOM 856 N N . GLU A 1 110 ? 5.276 4.755 14.485 1.00 88.19 110 GLU A N 1
ATOM 857 C CA . GLU A 1 110 ? 5.109 6.202 14.615 1.00 88.19 110 GLU A CA 1
ATOM 858 C C . GLU A 1 110 ? 6.124 6.881 13.694 1.00 88.19 110 GLU A C 1
ATOM 860 O O . GLU A 1 110 ? 7.332 6.719 13.862 1.00 88.19 110 GLU A O 1
ATOM 865 N N . ALA A 1 111 ? 5.628 7.609 12.698 1.00 83.12 111 ALA A N 1
ATOM 866 C CA . ALA A 1 111 ? 6.443 8.295 11.712 1.00 83.12 111 ALA A CA 1
ATOM 867 C C . ALA A 1 111 ? 6.343 9.813 11.895 1.00 83.12 111 ALA A C 1
ATOM 869 O O . ALA A 1 111 ? 5.259 10.379 12.064 1.00 83.12 111 ALA A O 1
ATOM 870 N N . SER A 1 112 ? 7.502 10.472 11.844 1.00 80.81 112 SER A N 1
ATOM 871 C CA . SER A 1 112 ? 7.620 11.933 11.767 1.00 80.81 112 SER A CA 1
ATOM 872 C C . SER A 1 112 ? 7.440 12.466 10.343 1.00 80.81 112 SER A C 1
ATOM 874 O O . SER A 1 112 ? 7.297 13.670 10.154 1.00 80.81 112 SER A O 1
ATOM 876 N N . ALA A 1 113 ? 7.457 11.579 9.346 1.00 81.06 113 ALA A N 1
ATOM 877 C CA . ALA A 1 113 ? 7.157 11.880 7.955 1.00 81.06 113 ALA A CA 1
ATOM 878 C C . ALA A 1 113 ? 5.770 11.333 7.579 1.00 81.06 113 ALA A C 1
ATOM 880 O O . ALA A 1 113 ? 5.295 10.382 8.210 1.00 81.06 113 ALA A O 1
ATOM 881 N N . PRO A 1 114 ? 5.118 11.899 6.550 1.00 79.88 114 PRO A N 1
ATOM 882 C CA . PRO A 1 114 ? 3.884 11.333 6.033 1.00 79.88 114 PRO A CA 1
ATOM 883 C C . PRO A 1 114 ? 4.089 9.897 5.531 1.00 79.88 114 PRO A C 1
ATOM 885 O O . PRO A 1 114 ? 5.048 9.619 4.814 1.00 79.88 114 PRO A O 1
ATOM 888 N N . LEU A 1 115 ? 3.168 9.009 5.895 1.00 80.56 115 LEU A N 1
ATOM 889 C CA . LEU A 1 115 ? 3.024 7.669 5.346 1.00 80.56 115 LEU A CA 1
ATOM 890 C C . LEU A 1 115 ? 2.044 7.752 4.173 1.00 80.56 115 LEU A C 1
ATOM 892 O O . LEU A 1 115 ? 0.953 8.310 4.308 1.00 80.56 115 LEU A O 1
ATOM 896 N N . TYR A 1 116 ? 2.421 7.199 3.027 1.00 80.12 116 TYR A N 1
ATOM 897 C CA . TYR A 1 116 ? 1.564 7.176 1.844 1.00 80.12 116 TYR A CA 1
ATOM 898 C C . TYR A 1 116 ? 1.120 5.752 1.519 1.00 80.12 116 TYR A C 1
ATOM 900 O O . TYR A 1 116 ? 1.890 4.802 1.694 1.00 80.12 116 TYR A O 1
ATOM 908 N N . GLY A 1 117 ? -0.128 5.643 1.049 1.00 77.94 117 GLY A N 1
ATOM 909 C CA . GLY A 1 117 ? -0.725 4.440 0.465 1.00 77.94 117 GLY A CA 1
ATOM 910 C C . GLY A 1 117 ? -0.402 3.156 1.225 1.00 77.94 117 GLY A C 1
ATOM 911 O O . GLY A 1 117 ? 0.287 2.316 0.663 1.00 77.94 117 GLY A O 1
ATOM 912 N N . PRO A 1 118 ? -0.807 3.001 2.495 1.00 86.38 118 PRO A N 1
ATOM 913 C CA . PRO A 1 118 ? -0.604 1.748 3.203 1.00 86.38 118 PRO A CA 1
ATOM 914 C C . PRO A 1 118 ? -1.479 0.664 2.563 1.00 86.38 118 PRO A C 1
ATOM 916 O O . PRO A 1 118 ? -2.618 0.927 2.183 1.00 86.38 118 PRO A O 1
ATOM 919 N N . ASP A 1 119 ? -0.974 -0.559 2.505 1.00 87.19 119 ASP A N 1
ATOM 920 C CA . ASP A 1 119 ? -1.782 -1.736 2.216 1.00 87.19 119 ASP A CA 1
ATOM 921 C C . ASP A 1 119 ? -1.338 -2.932 3.061 1.00 87.19 119 ASP A C 1
ATOM 923 O O . ASP A 1 119 ? -0.258 -2.917 3.654 1.00 87.19 119 ASP A O 1
ATOM 927 N N . VAL A 1 120 ? -2.178 -3.958 3.168 1.00 84.81 120 VAL A N 1
ATOM 928 C CA . VAL A 1 120 ? -1.942 -5.109 4.046 1.00 84.81 120 VAL A CA 1
ATOM 929 C C . VAL A 1 120 ? -1.937 -6.381 3.229 1.00 84.81 120 VAL A C 1
ATOM 931 O O . VAL A 1 120 ? -2.939 -6.765 2.639 1.00 84.81 120 VAL A O 1
ATOM 934 N N . CYS A 1 121 ? -0.792 -7.052 3.241 1.00 85.25 121 CYS A N 1
ATOM 935 C CA . CYS A 1 121 ? -0.599 -8.338 2.599 1.00 85.25 121 CYS A CA 1
ATOM 936 C C . CYS A 1 121 ? -1.484 -9.420 3.232 1.00 85.25 121 CYS A C 1
ATOM 938 O O . CYS A 1 121 ? -1.811 -9.369 4.415 1.00 85.25 121 CYS A O 1
ATOM 940 N N . ALA A 1 122 ? -1.758 -10.488 2.480 1.00 82.19 122 ALA A N 1
ATOM 941 C CA . ALA A 1 122 ? -2.528 -11.638 2.968 1.00 82.19 122 ALA A CA 1
ATOM 942 C C . ALA A 1 122 ? -1.912 -12.349 4.194 1.00 82.19 122 ALA A C 1
ATOM 944 O O . ALA A 1 122 ? -2.620 -13.020 4.937 1.00 82.19 122 ALA A O 1
ATOM 945 N N . ASN A 1 123 ? -0.598 -12.217 4.416 1.00 83.12 123 ASN A N 1
ATOM 946 C CA . ASN A 1 123 ? 0.079 -12.738 5.613 1.00 83.12 123 ASN A CA 1
ATOM 947 C C . ASN A 1 123 ? 0.032 -11.769 6.809 1.00 83.12 123 ASN A C 1
ATOM 949 O O . ASN A 1 123 ? 0.656 -12.028 7.835 1.00 83.12 123 ASN A O 1
ATOM 953 N N . GLY A 1 124 ? -0.644 -10.638 6.642 1.00 82.31 124 GLY A N 1
ATOM 954 C CA . GLY A 1 124 ? -0.808 -9.602 7.635 1.00 82.31 124 GLY A CA 1
ATOM 955 C C . GLY A 1 124 ? 0.300 -8.571 7.731 1.00 82.31 124 GLY A C 1
ATOM 956 O O . GLY A 1 124 ? 0.177 -7.655 8.543 1.00 82.31 124 GLY A O 1
ATOM 957 N N . ASP A 1 125 ? 1.345 -8.677 6.915 1.00 88.12 125 ASP A N 1
ATOM 958 C CA . ASP A 1 125 ? 2.352 -7.626 6.805 1.00 88.12 125 ASP A CA 1
ATOM 959 C C . ASP A 1 125 ? 1.757 -6.348 6.227 1.00 88.12 125 ASP A C 1
ATOM 961 O O . ASP A 1 125 ? 0.853 -6.384 5.398 1.00 88.12 125 ASP A O 1
ATOM 965 N N . VAL A 1 126 ? 2.328 -5.211 6.608 1.00 88.00 126 VAL A N 1
ATOM 966 C CA . VAL A 1 126 ? 1.937 -3.908 6.084 1.00 88.00 126 VAL A CA 1
ATOM 967 C C . VAL A 1 126 ? 2.969 -3.410 5.099 1.00 88.00 126 VAL A C 1
ATOM 969 O O . VAL A 1 126 ? 4.150 -3.281 5.424 1.00 88.00 126 VAL A O 1
ATOM 972 N N . VAL A 1 127 ? 2.516 -3.065 3.906 1.00 89.31 127 VAL A N 1
ATOM 973 C CA . VAL A 1 127 ? 3.302 -2.349 2.912 1.00 89.31 127 VAL A CA 1
ATOM 974 C C . VAL A 1 127 ? 2.919 -0.882 2.944 1.00 89.31 127 VAL A C 1
ATOM 976 O O . VAL A 1 127 ? 1.753 -0.539 3.077 1.00 89.31 127 VAL A O 1
ATOM 979 N N . HIS A 1 128 ? 3.899 0.005 2.893 1.00 88.25 128 HIS A N 1
ATOM 980 C CA . HIS A 1 128 ? 3.647 1.440 2.897 1.00 88.25 128 HIS A CA 1
ATOM 981 C C . HIS A 1 128 ? 4.846 2.183 2.328 1.00 88.25 128 HIS A C 1
ATOM 983 O O . HIS A 1 128 ? 5.953 1.651 2.186 1.00 88.25 128 HIS A O 1
ATOM 989 N N . HIS A 1 129 ? 4.616 3.452 2.035 1.00 86.25 129 HIS A N 1
ATOM 990 C CA . HIS A 1 129 ? 5.610 4.347 1.485 1.00 86.25 129 HIS A CA 1
ATOM 991 C C . HIS A 1 129 ? 6.004 5.398 2.533 1.00 86.25 129 HIS A C 1
ATOM 993 O O . HIS A 1 129 ? 5.229 6.318 2.804 1.00 86.25 129 HIS A O 1
ATOM 999 N N . PRO A 1 130 ? 7.174 5.254 3.187 1.00 80.06 130 PRO A N 1
ATOM 1000 C CA . PRO A 1 130 ? 7.643 6.234 4.170 1.00 80.06 130 PRO A CA 1
ATOM 1001 C C . PRO A 1 130 ? 8.216 7.506 3.522 1.00 80.06 130 PRO A C 1
ATOM 1003 O O . PRO A 1 130 ? 8.444 8.501 4.208 1.00 80.06 130 PRO A O 1
ATOM 1006 N N . SER A 1 131 ? 8.518 7.474 2.219 1.00 81.88 131 SER A N 1
ATOM 1007 C CA . SER A 1 131 ? 9.044 8.606 1.453 1.00 81.88 131 SER A CA 1
ATOM 1008 C C . SER A 1 131 ? 8.922 8.351 -0.048 1.00 81.88 131 SER A C 1
ATOM 1010 O O . SER A 1 131 ? 8.947 7.205 -0.483 1.00 81.88 131 SER A O 1
ATOM 1012 N N . THR A 1 132 ? 8.956 9.408 -0.873 1.00 79.06 132 THR A N 1
ATOM 1013 C CA . THR A 1 132 ? 8.974 9.350 -2.361 1.00 79.06 132 THR A CA 1
ATOM 1014 C C . THR A 1 132 ? 10.155 8.586 -2.975 1.00 79.06 132 THR A C 1
ATOM 1016 O O . THR A 1 132 ? 10.285 8.472 -4.193 1.00 79.06 132 THR A O 1
ATOM 1019 N N . SER A 1 133 ? 11.032 8.021 -2.156 1.00 83.19 133 SER A N 1
ATOM 1020 C CA . SER A 1 133 ? 12.178 7.232 -2.589 1.00 83.19 133 SER A CA 1
ATOM 1021 C C . SER A 1 133 ? 12.182 5.811 -2.043 1.00 83.19 133 SER A C 1
ATOM 1023 O O . SER A 1 133 ? 13.111 5.070 -2.357 1.00 83.19 133 SER A O 1
ATOM 1025 N N . ARG A 1 134 ? 11.188 5.387 -1.257 1.00 88.69 134 ARG A N 1
ATOM 1026 C CA . ARG A 1 134 ? 11.241 4.078 -0.607 1.00 88.69 134 ARG A CA 1
ATOM 1027 C C . ARG A 1 134 ? 9.867 3.440 -0.478 1.00 88.69 134 ARG A C 1
ATOM 1029 O O . ARG A 1 134 ? 8.890 4.105 -0.156 1.00 88.69 134 ARG A O 1
ATOM 1036 N N . LEU A 1 135 ? 9.835 2.126 -0.666 1.00 89.56 135 LEU A N 1
ATOM 1037 C CA . LEU A 1 135 ? 8.716 1.279 -0.283 1.00 89.56 135 LEU A CA 1
ATOM 1038 C C . LEU A 1 135 ? 9.209 0.280 0.765 1.00 89.56 135 LEU A C 1
ATOM 1040 O O . LEU A 1 135 ? 10.271 -0.331 0.607 1.00 89.56 135 LEU A O 1
ATOM 1044 N N . GLU A 1 136 ? 8.452 0.137 1.845 1.00 92.06 136 GLU A N 1
ATOM 1045 C CA . GLU A 1 136 ? 8.760 -0.773 2.943 1.00 92.06 136 GLU A CA 1
ATOM 1046 C C . GLU A 1 136 ? 7.617 -1.760 3.142 1.00 92.06 136 GLU A C 1
ATOM 1048 O O . GLU A 1 136 ? 6.445 -1.398 3.086 1.00 92.06 136 GLU A O 1
ATOM 1053 N N . ARG A 1 137 ? 7.981 -3.007 3.431 1.00 89.94 137 ARG A N 1
ATOM 1054 C CA . ARG A 1 137 ? 7.105 -4.026 3.994 1.00 89.94 137 ARG A CA 1
ATOM 1055 C C . ARG A 1 137 ? 7.531 -4.257 5.436 1.00 89.94 137 ARG A C 1
ATOM 1057 O O . ARG A 1 137 ? 8.720 -4.442 5.710 1.00 89.94 137 ARG A O 1
ATOM 1064 N N . ARG A 1 138 ? 6.572 -4.230 6.349 1.00 91.00 138 ARG A N 1
ATOM 1065 C CA . ARG A 1 138 ? 6.767 -4.429 7.781 1.00 91.00 138 ARG A CA 1
ATOM 1066 C C . ARG A 1 138 ? 5.893 -5.558 8.286 1.00 91.00 138 ARG A C 1
ATOM 1068 O O . ARG A 1 138 ? 4.780 -5.740 7.810 1.00 91.00 138 ARG A O 1
ATOM 1075 N N . SER A 1 139 ? 6.390 -6.271 9.281 1.00 88.31 139 SER A N 1
ATOM 1076 C CA . SER A 1 139 ? 5.633 -7.269 10.020 1.00 88.31 139 SER A CA 1
ATOM 1077 C C . SER A 1 139 ? 4.408 -6.626 10.665 1.00 88.31 139 SER A C 1
ATOM 1079 O O . SER A 1 139 ? 4.533 -5.653 11.410 1.00 88.31 139 SER A O 1
ATOM 1081 N N . GLY A 1 140 ? 3.219 -7.171 10.410 1.00 81.94 140 GLY A N 1
ATOM 1082 C CA . GLY A 1 140 ? 1.985 -6.674 11.027 1.00 81.94 140 GLY A CA 1
ATOM 1083 C C . GLY A 1 140 ? 1.867 -6.976 12.519 1.00 81.94 140 GLY A C 1
ATOM 1084 O O . GLY A 1 140 ? 1.018 -6.393 13.191 1.00 81.94 140 GLY A O 1
ATOM 1085 N N . CYS A 1 141 ? 2.690 -7.886 13.051 1.00 81.69 141 CYS A N 1
ATOM 1086 C CA . CYS A 1 141 ? 2.703 -8.220 14.474 1.00 81.69 141 CYS A CA 1
ATOM 1087 C C . CYS A 1 141 ? 3.797 -7.481 15.253 1.00 81.69 141 CYS A C 1
ATOM 1089 O O . CYS A 1 141 ? 3.545 -7.083 16.387 1.00 81.69 141 CYS A O 1
ATOM 1091 N N . THR A 1 142 ? 4.980 -7.269 14.663 1.00 84.69 142 THR A N 1
ATOM 1092 C CA . THR A 1 142 ? 6.126 -6.649 15.358 1.00 84.69 142 THR A CA 1
ATOM 1093 C C . THR A 1 142 ? 6.451 -5.233 14.885 1.00 84.69 142 THR A C 1
ATOM 1095 O O . THR A 1 142 ? 7.160 -4.512 15.578 1.00 84.69 142 THR A O 1
ATOM 1098 N N . GLY A 1 143 ? 5.971 -4.816 13.709 1.00 85.50 143 GLY A N 1
ATOM 1099 C CA . GLY A 1 143 ? 6.342 -3.542 13.079 1.00 85.50 143 GLY A CA 1
ATOM 1100 C C . GLY A 1 143 ? 7.755 -3.519 12.471 1.00 85.50 143 GLY A C 1
ATOM 1101 O O . GLY A 1 143 ? 8.158 -2.514 11.873 1.00 85.50 143 GLY A O 1
ATOM 1102 N N . GLU A 1 144 ? 8.514 -4.611 12.588 1.00 90.94 144 GLU A N 1
ATOM 1103 C CA . GLU A 1 144 ? 9.865 -4.741 12.032 1.00 90.94 144 GLU A CA 1
ATOM 1104 C C . GLU A 1 144 ? 9.847 -4.755 10.502 1.00 90.94 144 GLU A C 1
ATOM 1106 O O . GLU A 1 144 ? 8.919 -5.274 9.890 1.00 90.94 144 GLU A O 1
ATOM 1111 N N . ILE A 1 145 ? 10.884 -4.207 9.864 1.00 92.06 145 ILE A N 1
ATOM 1112 C CA . ILE A 1 145 ? 11.005 -4.212 8.400 1.00 92.06 145 ILE A CA 1
ATOM 1113 C C . ILE A 1 145 ? 11.322 -5.634 7.929 1.00 92.06 145 ILE A C 1
ATOM 1115 O O . ILE A 1 145 ? 12.385 -6.167 8.239 1.00 92.06 145 ILE A O 1
ATOM 1119 N N . THR A 1 146 ? 10.432 -6.222 7.130 1.00 92.00 146 THR A N 1
ATOM 1120 C CA . THR A 1 146 ? 10.627 -7.547 6.521 1.00 92.00 146 THR A CA 1
ATOM 1121 C C . THR A 1 146 ? 11.216 -7.444 5.116 1.00 92.00 146 THR A C 1
ATOM 1123 O O . THR A 1 146 ? 11.955 -8.329 4.685 1.00 92.00 146 THR A O 1
ATOM 1126 N N . ALA A 1 147 ? 10.949 -6.345 4.405 1.00 92.25 147 ALA A N 1
ATOM 1127 C CA . ALA A 1 147 ? 11.579 -6.041 3.127 1.00 92.25 147 ALA A CA 1
ATOM 1128 C C . ALA A 1 147 ? 11.550 -4.538 2.828 1.00 92.25 147 ALA A C 1
ATOM 1130 O O . ALA A 1 147 ? 10.667 -3.813 3.281 1.00 92.25 147 ALA A O 1
ATOM 1131 N N . SER A 1 148 ? 12.484 -4.059 2.007 1.00 92.88 148 SER A N 1
ATOM 1132 C CA . SER A 1 148 ? 12.403 -2.705 1.459 1.00 92.88 148 SER A CA 1
ATOM 1133 C C . SER A 1 148 ? 13.046 -2.610 0.088 1.00 92.88 148 SER A C 1
ATOM 1135 O O . SER A 1 148 ? 14.046 -3.280 -0.170 1.00 92.88 148 SER A O 1
ATOM 1137 N N . ILE A 1 149 ? 12.513 -1.724 -0.747 1.00 91.06 149 ILE A N 1
ATOM 1138 C CA . ILE A 1 149 ? 13.124 -1.323 -2.013 1.00 91.06 149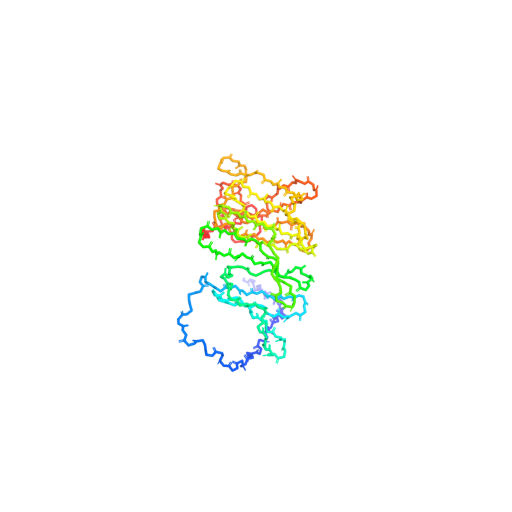 ILE A CA 1
ATOM 1139 C C . ILE A 1 149 ? 13.323 0.186 -2.038 1.00 91.06 149 ILE A C 1
ATOM 1141 O O . ILE A 1 149 ? 12.489 0.958 -1.559 1.00 91.06 149 ILE A O 1
ATOM 1145 N N . GLU A 1 150 ? 14.441 0.604 -2.619 1.00 88.81 150 GLU A N 1
ATOM 1146 C CA . GLU A 1 150 ? 14.730 2.011 -2.850 1.00 88.81 150 GLU A CA 1
ATOM 1147 C C . GLU A 1 150 ? 14.512 2.383 -4.315 1.00 88.81 150 GLU A C 1
ATOM 1149 O O . GLU A 1 150 ? 15.029 1.753 -5.236 1.00 88.81 150 GLU A O 1
ATOM 1154 N N . GLY A 1 151 ? 13.817 3.489 -4.509 1.00 79.94 151 GLY A N 1
ATOM 1155 C CA . GLY A 1 151 ? 13.538 4.144 -5.774 1.00 79.94 151 GLY A CA 1
ATOM 1156 C C . GLY A 1 151 ? 13.862 5.630 -5.658 1.00 79.94 151 GLY A C 1
ATOM 1157 O O . GLY A 1 151 ? 14.738 6.038 -4.892 1.00 79.94 151 GLY A O 1
ATOM 1158 N N . GLY A 1 152 ? 13.163 6.443 -6.436 1.00 65.38 152 GLY A N 1
ATOM 1159 C CA . GLY A 1 152 ? 13.257 7.898 -6.400 1.00 65.38 152 GLY A CA 1
ATOM 1160 C C . GLY A 1 152 ? 13.682 8.505 -7.731 1.00 65.38 152 GLY A C 1
ATOM 1161 O O . GLY A 1 152 ? 13.946 7.816 -8.720 1.00 65.38 152 GLY A O 1
ATOM 1162 N N . ARG A 1 153 ? 13.729 9.838 -7.760 1.00 62.09 153 ARG A N 1
ATOM 1163 C CA . ARG A 1 153 ? 14.006 10.611 -8.975 1.00 62.09 153 ARG A CA 1
ATOM 1164 C C . ARG A 1 153 ? 15.345 10.187 -9.592 1.00 62.09 153 ARG A C 1
ATOM 1166 O O . ARG A 1 153 ? 16.382 10.267 -8.945 1.00 62.09 153 ARG A O 1
ATOM 1173 N N . GLY A 1 154 ? 15.311 9.745 -10.848 1.00 57.31 154 GLY A N 1
ATOM 1174 C CA . GLY A 1 154 ? 16.495 9.285 -11.585 1.00 57.31 154 GLY A CA 1
ATOM 1175 C C . GLY A 1 154 ? 16.781 7.782 -11.486 1.00 57.31 154 GLY A C 1
ATOM 1176 O O . GLY A 1 154 ? 17.547 7.275 -12.303 1.00 57.31 154 GLY A O 1
ATOM 1177 N N . LYS A 1 155 ? 16.129 7.048 -10.572 1.00 73.31 155 LYS A N 1
ATOM 1178 C CA . LYS A 1 155 ? 16.129 5.578 -10.588 1.00 73.31 155 LYS A CA 1
ATOM 1179 C C . LYS A 1 155 ? 15.093 5.055 -11.591 1.00 73.31 155 LYS A C 1
ATOM 1181 O O . LYS A 1 155 ? 14.252 5.797 -12.098 1.00 73.31 155 LYS A O 1
ATOM 1186 N N . VAL A 1 156 ? 15.174 3.759 -11.900 1.00 66.31 156 VAL A N 1
ATOM 1187 C CA . VAL A 1 156 ? 14.205 3.071 -12.777 1.00 66.31 156 VAL A CA 1
ATOM 1188 C C . VAL A 1 156 ? 12.792 3.130 -12.184 1.00 66.31 156 VAL A C 1
ATOM 1190 O O . VAL A 1 156 ? 11.822 3.228 -12.925 1.00 66.31 156 VAL A O 1
ATOM 1193 N N . ILE A 1 157 ? 12.697 3.147 -10.853 1.00 74.62 157 ILE A N 1
ATOM 1194 C CA . ILE A 1 157 ? 11.450 3.189 -10.095 1.00 74.62 157 ILE A CA 1
ATOM 1195 C C . ILE A 1 157 ? 11.341 4.565 -9.439 1.00 74.62 157 ILE A C 1
ATOM 1197 O O . ILE A 1 157 ? 12.171 4.917 -8.600 1.00 74.62 157 ILE A O 1
ATOM 1201 N N . SER A 1 158 ? 10.322 5.338 -9.804 1.00 74.44 158 SER A N 1
ATOM 1202 C CA . SER A 1 158 ? 9.995 6.603 -9.142 1.00 74.44 158 SER A CA 1
ATOM 1203 C C . SER A 1 158 ? 8.730 6.410 -8.328 1.00 74.44 158 SER A C 1
ATOM 1205 O O . SER A 1 158 ? 7.688 6.093 -8.900 1.00 74.44 158 SER A O 1
ATOM 1207 N N . PHE A 1 159 ? 8.816 6.626 -7.018 1.00 75.81 159 PHE A N 1
ATOM 1208 C CA . PHE A 1 159 ? 7.635 6.631 -6.175 1.00 75.81 159 PHE A CA 1
ATOM 1209 C C . PHE A 1 159 ? 7.164 8.070 -5.998 1.00 75.81 159 PHE A C 1
ATOM 1211 O O . PHE A 1 159 ? 7.880 8.924 -5.486 1.00 75.81 159 PHE A O 1
ATOM 1218 N N . GLU A 1 160 ? 5.959 8.369 -6.439 1.00 73.69 160 GLU A N 1
ATOM 1219 C CA . GLU A 1 160 ? 5.381 9.698 -6.270 1.00 73.69 160 GLU A CA 1
ATOM 1220 C C . GLU A 1 160 ? 4.392 9.711 -5.104 1.00 73.69 160 GLU A C 1
ATOM 1222 O O . GLU A 1 160 ? 3.879 8.661 -4.726 1.00 73.69 160 GLU A O 1
ATOM 1227 N N . ALA A 1 161 ? 4.114 10.886 -4.531 1.00 67.38 161 ALA A N 1
ATOM 1228 C CA . ALA A 1 161 ? 3.212 11.018 -3.379 1.00 67.38 161 ALA A CA 1
ATOM 1229 C C . ALA A 1 161 ? 1.785 10.494 -3.654 1.00 67.38 161 ALA A C 1
ATOM 1231 O O . ALA A 1 161 ? 1.101 10.086 -2.723 1.00 67.38 161 ALA A O 1
ATOM 1232 N N . ASN A 1 162 ? 1.377 10.442 -4.929 1.00 69.94 162 ASN A N 1
ATOM 1233 C CA . ASN A 1 162 ? 0.067 9.951 -5.376 1.00 69.94 162 ASN A CA 1
ATOM 1234 C C . ASN A 1 162 ? 0.137 8.534 -5.974 1.00 69.94 162 ASN A C 1
ATOM 1236 O O . ASN A 1 162 ? -0.702 8.149 -6.786 1.00 69.94 162 ASN A O 1
ATOM 1240 N N . SER A 1 163 ? 1.175 7.768 -5.639 1.00 77.31 163 SER A N 1
ATOM 1241 C CA . SER A 1 163 ? 1.266 6.371 -6.065 1.00 77.31 163 SER A CA 1
ATOM 1242 C C . SER A 1 163 ? 0.248 5.550 -5.282 1.00 77.31 163 SER A C 1
ATOM 1244 O O . SER A 1 163 ? 0.232 5.597 -4.053 1.00 77.31 163 SER A O 1
ATOM 1246 N N . TYR A 1 164 ? -0.575 4.776 -5.983 1.00 85.06 164 TYR A N 1
ATOM 1247 C CA . TYR A 1 164 ? -1.414 3.772 -5.341 1.00 85.06 164 TYR A CA 1
ATOM 1248 C C . TYR A 1 164 ? -0.577 2.527 -5.076 1.00 85.06 164 TYR A C 1
ATOM 1250 O O . TYR A 1 164 ? 0.284 2.170 -5.882 1.00 85.06 164 TYR A O 1
ATOM 1258 N N . LEU A 1 165 ? -0.840 1.876 -3.949 1.00 89.56 165 LEU A N 1
ATOM 1259 C CA . LEU A 1 165 ? -0.191 0.648 -3.515 1.00 89.56 165 LEU A CA 1
ATOM 1260 C C . LEU A 1 165 ? -1.278 -0.379 -3.217 1.00 89.56 165 LEU A C 1
ATOM 1262 O O . LEU A 1 165 ? -2.287 -0.047 -2.602 1.00 89.56 165 LEU A O 1
ATOM 1266 N N . THR A 1 166 ? -1.064 -1.616 -3.638 1.00 90.12 166 THR A N 1
ATOM 1267 C CA . THR A 1 166 ? -1.890 -2.745 -3.226 1.00 90.12 166 THR A CA 1
ATOM 1268 C C . THR A 1 166 ? -1.061 -4.021 -3.185 1.00 90.12 166 THR A C 1
ATOM 1270 O O . THR A 1 166 ? -0.073 -4.174 -3.898 1.00 90.12 166 THR A O 1
ATOM 1273 N N . SER A 1 167 ? -1.432 -4.951 -2.332 1.00 90.50 167 SER A N 1
ATOM 1274 C CA . SER A 1 167 ? -0.832 -6.255 -2.163 1.00 90.50 167 SER A CA 1
ATOM 1275 C C . SER A 1 167 ? -1.684 -7.291 -2.886 1.00 90.50 167 SER A C 1
ATOM 1277 O O . SER A 1 167 ? -2.907 -7.338 -2.772 1.00 90.50 167 SER A O 1
ATOM 1279 N N . GLY A 1 168 ? -1.026 -8.117 -3.691 1.00 89.50 168 GLY A N 1
ATOM 1280 C CA . GLY A 1 168 ? -1.685 -9.201 -4.394 1.00 89.50 168 GLY A CA 1
ATOM 1281 C C . GLY A 1 168 ? -1.884 -10.418 -3.501 1.00 89.50 168 GLY A C 1
ATOM 1282 O O . GLY A 1 168 ? -1.116 -10.681 -2.571 1.00 89.50 168 GLY A O 1
ATOM 1283 N N . GLN A 1 169 ? -2.884 -11.228 -3.847 1.00 86.25 169 GLN A N 1
ATOM 1284 C CA . GLN A 1 169 ? -3.080 -12.557 -3.254 1.00 86.25 169 GLN A CA 1
ATOM 1285 C C . GLN A 1 169 ? -1.930 -13.526 -3.585 1.00 86.25 169 GLN A C 1
ATOM 1287 O O . GLN A 1 169 ? -1.743 -14.524 -2.898 1.00 86.25 169 GLN A O 1
ATOM 1292 N N . ASP A 1 170 ? -1.138 -13.212 -4.610 1.00 90.31 170 ASP A N 1
ATOM 1293 C CA . ASP A 1 170 ? 0.086 -13.914 -5.007 1.00 90.31 170 ASP A CA 1
ATOM 1294 C C . ASP A 1 170 ? 1.308 -13.568 -4.131 1.00 90.31 170 ASP A C 1
ATOM 1296 O O . ASP A 1 170 ? 2.408 -14.066 -4.365 1.00 90.31 170 ASP A O 1
ATOM 1300 N N . GLY A 1 171 ? 1.136 -12.717 -3.114 1.00 89.50 171 GLY A N 1
ATOM 1301 C CA . GLY A 1 171 ? 2.207 -12.298 -2.212 1.00 89.50 171 GLY A CA 1
ATOM 1302 C C . GLY A 1 171 ? 3.141 -11.237 -2.798 1.00 89.50 171 GLY A C 1
ATOM 1303 O O . GLY A 1 171 ? 4.128 -10.871 -2.146 1.00 89.50 171 GLY A O 1
ATOM 1304 N N . HIS A 1 172 ? 2.843 -10.729 -3.996 1.00 94.19 172 HIS A N 1
ATOM 1305 C CA . HIS A 1 172 ? 3.530 -9.590 -4.590 1.00 94.19 172 HIS A CA 1
ATOM 1306 C C . HIS A 1 172 ? 2.912 -8.268 -4.140 1.00 94.19 172 HIS A C 1
ATOM 1308 O O . HIS A 1 172 ? 1.810 -8.205 -3.595 1.00 94.19 172 HIS A O 1
ATOM 1314 N N . VAL A 1 173 ? 3.648 -7.186 -4.371 1.00 92.94 173 VAL A N 1
ATOM 1315 C CA . VAL A 1 173 ? 3.185 -5.829 -4.085 1.00 92.94 173 VAL A CA 1
ATOM 1316 C C . VAL A 1 173 ? 3.115 -5.061 -5.389 1.00 92.94 173 VAL A C 1
ATOM 1318 O O . VAL A 1 173 ? 4.093 -4.982 -6.126 1.00 92.94 173 VAL A O 1
ATOM 1321 N N . TYR A 1 174 ? 1.961 -4.492 -5.676 1.00 93.38 174 TYR A N 1
ATOM 1322 C CA . TYR A 1 174 ? 1.681 -3.728 -6.873 1.00 93.38 174 TYR A CA 1
ATOM 1323 C C . TYR A 1 174 ? 1.636 -2.253 -6.525 1.00 93.38 174 TYR A C 1
ATOM 1325 O O . TYR A 1 174 ? 0.991 -1.852 -5.560 1.00 93.38 174 TYR A O 1
ATOM 1333 N N . PHE A 1 175 ? 2.318 -1.430 -7.308 1.00 91.69 175 PHE A N 1
ATOM 1334 C CA . PHE A 1 175 ? 2.265 0.010 -7.110 1.00 91.69 175 PHE A CA 1
ATOM 1335 C C . PHE A 1 175 ? 2.292 0.754 -8.430 1.00 91.69 175 PHE A C 1
ATOM 1337 O O . PHE A 1 175 ? 2.915 0.315 -9.400 1.00 91.69 175 PHE A O 1
ATOM 1344 N N . SER A 1 176 ? 1.604 1.888 -8.476 1.00 89.25 176 SER A N 1
ATOM 1345 C CA . SER A 1 176 ? 1.572 2.737 -9.657 1.00 89.25 176 SER A CA 1
ATOM 1346 C C . SER A 1 176 ? 2.607 3.856 -9.580 1.00 89.25 176 SER A C 1
ATOM 1348 O O . SER A 1 176 ? 3.098 4.245 -8.527 1.00 89.25 176 SER A O 1
ATOM 1350 N N . SER A 1 177 ? 2.948 4.376 -10.745 1.00 87.06 177 SER A N 1
ATOM 1351 C CA . SER A 1 177 ? 3.617 5.657 -10.945 1.00 87.06 177 SER A CA 1
ATOM 1352 C C . SER A 1 177 ? 2.852 6.414 -12.031 1.00 87.06 177 SER A C 1
ATOM 1354 O O . SER A 1 177 ? 1.884 5.894 -12.588 1.00 87.06 177 SER A O 1
ATOM 1356 N N . LYS A 1 178 ? 3.322 7.602 -12.423 1.00 85.38 178 LYS A N 1
ATOM 1357 C CA . LYS A 1 178 ? 2.728 8.343 -13.549 1.00 85.38 178 LYS A CA 1
ATOM 1358 C C . LYS A 1 178 ? 2.661 7.575 -14.863 1.00 85.38 178 LYS A C 1
ATOM 1360 O O . LYS A 1 178 ? 1.815 7.896 -15.688 1.00 85.38 178 LYS A O 1
ATOM 1365 N N . THR A 1 179 ? 3.576 6.639 -15.107 1.00 88.06 179 THR A N 1
ATOM 1366 C CA . THR A 1 179 ? 3.709 6.008 -16.431 1.00 88.06 179 THR A CA 1
ATOM 1367 C C . THR A 1 179 ? 3.588 4.497 -16.402 1.00 88.06 179 THR A C 1
ATOM 1369 O O . THR A 1 179 ? 3.650 3.882 -17.464 1.00 88.06 179 THR A O 1
ATOM 1372 N N . CYS A 1 180 ? 3.492 3.892 -15.217 1.00 90.38 180 CYS A N 1
ATOM 1373 C CA . CYS A 1 180 ? 3.608 2.449 -15.071 1.00 90.38 180 CYS A CA 1
ATOM 1374 C C . CYS A 1 180 ? 2.831 1.912 -13.882 1.00 90.38 180 CYS A C 1
ATOM 1376 O O . CYS A 1 180 ? 2.720 2.588 -12.859 1.00 90.38 180 CYS A O 1
ATOM 1378 N N . VAL A 1 181 ? 2.467 0.638 -13.978 1.00 91.81 181 VAL A N 1
ATOM 1379 C CA . VAL A 1 181 ? 2.229 -0.229 -12.826 1.00 91.81 181 VAL A CA 1
ATOM 1380 C C . VAL A 1 181 ? 3.414 -1.174 -12.694 1.00 91.81 181 VAL A C 1
ATOM 1382 O O . VAL A 1 181 ? 3.838 -1.812 -13.662 1.00 91.81 181 VAL A O 1
ATOM 1385 N N . TYR A 1 182 ? 3.939 -1.259 -11.481 1.00 92.94 182 TYR A N 1
ATOM 1386 C CA . TYR A 1 182 ? 5.021 -2.149 -11.112 1.00 92.94 182 TYR A CA 1
ATOM 1387 C C . TYR A 1 182 ? 4.506 -3.296 -10.255 1.00 92.94 182 TYR A C 1
ATOM 1389 O O . TYR A 1 182 ? 3.573 -3.129 -9.473 1.00 92.94 182 TYR A O 1
ATOM 1397 N N . ARG A 1 183 ? 5.179 -4.437 -10.371 1.00 94.56 183 ARG A N 1
ATOM 1398 C CA . ARG A 1 183 ? 5.067 -5.587 -9.484 1.00 94.56 183 ARG A CA 1
ATOM 1399 C C . ARG A 1 183 ? 6.396 -5.771 -8.764 1.00 94.56 183 ARG A C 1
ATOM 1401 O O . ARG A 1 183 ? 7.426 -5.973 -9.401 1.00 94.56 183 ARG A O 1
ATOM 1408 N N . TRP A 1 184 ? 6.374 -5.713 -7.443 1.00 94.75 184 TRP A N 1
ATOM 1409 C CA . TRP A 1 184 ? 7.492 -6.043 -6.575 1.00 94.75 184 TRP A CA 1
ATOM 1410 C C . TRP A 1 184 ? 7.345 -7.479 -6.076 1.00 94.75 184 TRP A C 1
ATOM 1412 O O . TRP A 1 184 ? 6.463 -7.793 -5.269 1.00 94.75 184 TRP A O 1
ATOM 1422 N N . ASN A 1 185 ? 8.240 -8.350 -6.544 1.00 94.38 185 ASN A N 1
ATOM 1423 C CA . ASN A 1 185 ? 8.424 -9.669 -5.969 1.00 94.38 185 ASN A CA 1
ATOM 1424 C C . ASN A 1 185 ? 9.292 -9.543 -4.715 1.00 94.38 185 ASN A C 1
ATOM 1426 O O . ASN A 1 185 ? 10.507 -9.346 -4.780 1.00 94.38 185 ASN A O 1
ATOM 1430 N N . VAL A 1 186 ? 8.648 -9.642 -3.555 1.00 89.06 186 VAL A N 1
ATOM 1431 C CA . VAL A 1 186 ? 9.304 -9.458 -2.258 1.00 89.06 186 VAL A CA 1
ATOM 1432 C C . VAL A 1 186 ? 10.330 -10.559 -1.974 1.00 89.06 186 VAL A C 1
ATOM 1434 O O . VAL A 1 186 ? 11.379 -10.270 -1.400 1.00 89.06 186 VAL A O 1
ATOM 1437 N N . GLN A 1 187 ? 10.059 -11.797 -2.399 1.00 90.44 187 GLN A N 1
ATOM 1438 C CA . GLN A 1 187 ? 10.938 -12.944 -2.153 1.00 90.44 187 GLN A CA 1
ATOM 1439 C C . GLN A 1 187 ? 12.209 -12.861 -3.002 1.00 90.44 187 GLN A C 1
ATOM 1441 O O . GLN A 1 187 ? 13.315 -12.959 -2.476 1.00 90.44 187 GLN A O 1
ATOM 1446 N N . GLU A 1 188 ? 12.052 -12.610 -4.302 1.00 92.50 188 GLU A N 1
ATOM 1447 C CA . GLU A 1 188 ? 13.177 -12.487 -5.240 1.00 92.50 188 GLU A CA 1
ATOM 1448 C C . GLU A 1 188 ? 13.870 -11.122 -5.168 1.00 92.50 188 GLU A C 1
ATOM 1450 O O . GLU A 1 188 ? 14.946 -10.937 -5.733 1.00 92.50 188 GLU A O 1
ATOM 1455 N N . ARG A 1 189 ? 13.261 -10.154 -4.471 1.00 89.00 189 ARG A N 1
ATOM 1456 C CA . ARG A 1 189 ? 13.705 -8.755 -4.397 1.00 89.00 189 ARG A CA 1
ATOM 1457 C C . ARG A 1 189 ? 13.829 -8.098 -5.776 1.00 89.00 189 ARG A C 1
ATOM 1459 O O . ARG A 1 189 ? 14.683 -7.240 -5.989 1.00 89.00 189 ARG A O 1
ATOM 1466 N N . THR A 1 190 ? 12.951 -8.476 -6.699 1.00 92.19 190 THR A N 1
ATOM 1467 C CA . THR A 1 190 ? 12.886 -7.935 -8.060 1.00 92.19 190 THR A CA 1
ATOM 1468 C C . THR A 1 190 ? 11.677 -7.020 -8.218 1.00 92.19 190 THR A C 1
ATOM 1470 O O . THR A 1 190 ? 10.645 -7.194 -7.569 1.00 92.19 190 THR A O 1
ATOM 1473 N N . VAL A 1 191 ? 11.805 -6.011 -9.078 1.00 92.62 191 VAL A N 1
ATOM 1474 C CA . VAL A 1 191 ? 10.703 -5.118 -9.445 1.00 92.62 191 VAL A CA 1
ATOM 1475 C C . VAL A 1 191 ? 10.579 -5.107 -10.955 1.00 92.62 191 VAL A C 1
ATOM 1477 O O . VAL A 1 191 ? 11.560 -4.875 -11.661 1.00 92.62 191 VAL A O 1
ATOM 1480 N N . GLU A 1 192 ? 9.366 -5.324 -11.440 1.00 92.50 192 GLU A N 1
ATOM 1481 C CA . GLU A 1 192 ? 9.058 -5.428 -12.858 1.00 92.50 192 GLU A CA 1
ATOM 1482 C C . GLU A 1 192 ? 7.956 -4.441 -13.241 1.00 92.50 192 GLU A C 1
ATOM 1484 O O . GLU A 1 192 ? 6.983 -4.270 -12.510 1.00 92.50 192 GLU A O 1
ATOM 1489 N N . CYS A 1 193 ? 8.096 -3.792 -14.396 1.00 91.44 193 CYS A N 1
ATOM 1490 C CA . CYS A 1 193 ? 7.039 -2.974 -14.982 1.00 91.44 193 CYS A CA 1
ATOM 1491 C C . CYS A 1 193 ? 6.084 -3.878 -15.768 1.00 91.44 193 CYS A C 1
ATOM 1493 O O . CYS A 1 193 ? 6.445 -4.371 -16.834 1.00 91.44 193 CYS A O 1
ATOM 1495 N N . ILE A 1 194 ? 4.874 -4.086 -15.251 1.00 93.19 194 ILE A N 1
ATOM 1496 C CA . ILE A 1 194 ? 3.895 -5.009 -15.849 1.00 93.19 194 ILE A CA 1
ATOM 1497 C C . ILE A 1 194 ? 2.929 -4.313 -16.818 1.00 93.19 194 ILE A C 1
ATOM 1499 O O . ILE A 1 194 ? 2.327 -4.954 -17.678 1.00 93.19 194 ILE A O 1
ATOM 1503 N N . ALA A 1 195 ? 2.787 -2.992 -16.700 1.00 92.75 195 ALA A N 1
ATOM 1504 C CA . ALA A 1 195 ? 2.010 -2.169 -17.618 1.00 92.75 195 ALA A CA 1
ATOM 1505 C C . ALA A 1 195 ? 2.626 -0.772 -17.716 1.00 92.75 195 ALA A C 1
ATOM 1507 O O . ALA A 1 195 ? 2.996 -0.188 -16.699 1.00 92.75 195 ALA A O 1
ATOM 1508 N N . GLY A 1 196 ? 2.696 -0.232 -18.931 1.00 91.94 196 GLY A N 1
ATOM 1509 C CA . GLY A 1 196 ? 3.313 1.053 -19.247 1.00 91.94 196 GLY A CA 1
ATOM 1510 C C . GLY A 1 196 ? 4.823 0.957 -19.439 1.00 91.94 196 GLY A C 1
ATOM 1511 O O . GLY A 1 196 ? 5.398 -0.132 -19.460 1.00 91.94 196 GLY A O 1
ATOM 1512 N N . HIS A 1 197 ? 5.482 2.104 -19.590 1.00 90.19 197 HIS A N 1
ATOM 1513 C CA . HIS A 1 197 ? 6.923 2.157 -19.820 1.00 90.19 197 HIS A CA 1
ATOM 1514 C C . HIS A 1 197 ? 7.592 3.138 -18.855 1.00 90.19 197 HIS A C 1
ATOM 1516 O O . HIS A 1 197 ? 7.145 4.286 -18.740 1.00 90.19 197 HIS A O 1
ATOM 1522 N N . PRO A 1 198 ? 8.687 2.751 -18.172 1.00 86.19 198 PRO A N 1
ATOM 1523 C CA . PRO A 1 198 ? 9.388 3.669 -17.287 1.00 86.19 198 PRO A CA 1
ATOM 1524 C C . PRO A 1 198 ? 9.780 4.933 -18.054 1.00 86.19 198 PRO A C 1
ATOM 1526 O O . PRO A 1 198 ? 10.411 4.852 -19.108 1.00 86.19 198 PRO A O 1
ATOM 1529 N N . LYS A 1 199 ? 9.418 6.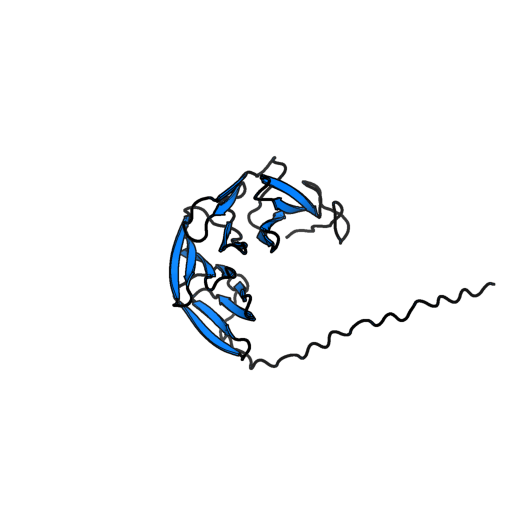109 -17.529 1.00 83.38 199 LYS A N 1
ATOM 1530 C CA . LYS A 1 199 ? 9.730 7.438 -18.101 1.00 83.38 199 LYS A CA 1
ATOM 1531 C C . LYS A 1 199 ? 8.947 7.837 -19.359 1.00 83.38 199 LYS A C 1
ATOM 1533 O O . LYS A 1 199 ? 9.116 8.968 -19.811 1.00 83.38 199 LYS A O 1
ATOM 1538 N N . THR A 1 200 ? 8.113 6.977 -19.944 1.00 85.50 200 THR A N 1
ATOM 1539 C CA . THR A 1 200 ? 7.373 7.311 -21.173 1.00 85.50 200 THR A CA 1
ATOM 1540 C C . THR A 1 200 ? 5.911 6.922 -21.034 1.00 85.50 200 THR A C 1
ATOM 1542 O O . THR A 1 200 ? 5.591 5.775 -20.749 1.00 85.50 200 THR A O 1
ATOM 1545 N N . ALA A 1 201 ? 5.011 7.883 -21.241 1.00 85.31 201 ALA A N 1
ATOM 1546 C CA . ALA A 1 201 ? 3.582 7.605 -21.233 1.00 85.31 201 ALA A CA 1
ATOM 1547 C C . ALA A 1 201 ? 3.214 6.685 -22.407 1.00 85.31 201 ALA A C 1
ATOM 1549 O O . ALA A 1 201 ? 3.604 6.941 -23.552 1.00 85.31 201 ALA A O 1
ATOM 1550 N N . GLY A 1 202 ? 2.446 5.633 -22.125 1.00 86.25 202 GLY A N 1
ATOM 1551 C CA . GLY A 1 202 ? 1.858 4.803 -23.169 1.00 86.25 202 GLY A CA 1
ATOM 1552 C C . GLY A 1 202 ? 0.778 5.545 -23.956 1.00 8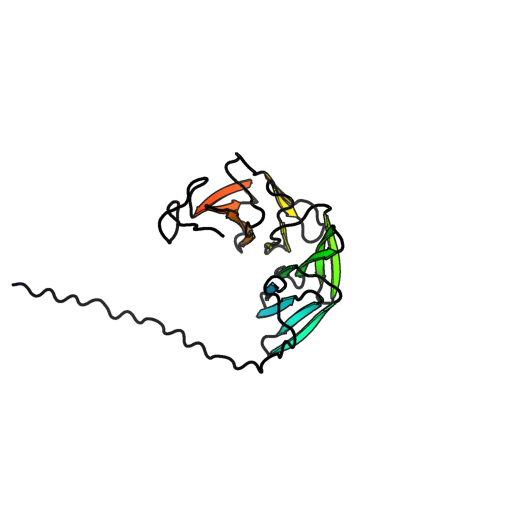6.25 202 GLY A C 1
ATOM 1553 O O . GLY A 1 202 ? 0.378 6.665 -23.627 1.00 86.25 202 GLY A O 1
ATOM 1554 N N . ARG A 1 203 ? 0.310 4.922 -25.038 1.00 88.94 203 ARG A N 1
ATOM 1555 C CA . ARG A 1 203 ? -0.585 5.560 -26.022 1.00 88.94 203 ARG A CA 1
ATOM 1556 C C . ARG A 1 203 ? -1.890 4.807 -26.248 1.00 88.94 203 ARG A C 1
ATOM 1558 O O . ARG A 1 203 ? -2.770 5.347 -26.912 1.00 88.94 203 ARG A O 1
ATOM 1565 N N . ARG A 1 204 ? -2.017 3.581 -25.737 1.00 88.50 204 ARG A N 1
ATOM 1566 C CA . ARG A 1 204 ? -3.185 2.720 -25.950 1.00 88.50 204 ARG A CA 1
ATOM 1567 C C . ARG A 1 204 ? -3.730 2.244 -24.617 1.00 88.50 204 ARG A C 1
ATOM 1569 O O . ARG A 1 204 ? -2.961 1.960 -23.708 1.00 88.50 204 A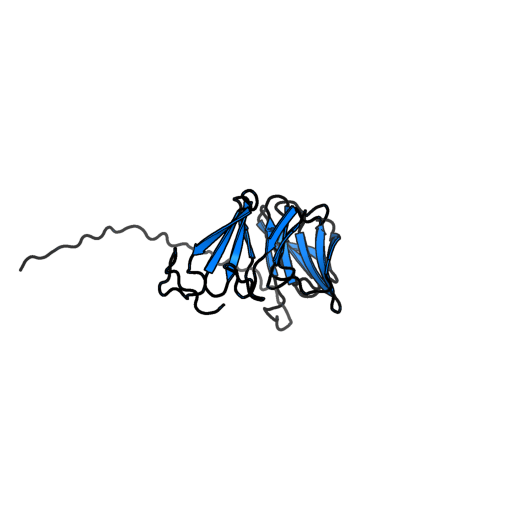RG A O 1
ATOM 1576 N N . ASP A 1 205 ? -5.042 2.126 -24.511 1.00 83.62 205 ASP A N 1
ATOM 1577 C CA . ASP A 1 205 ? -5.630 1.410 -23.382 1.00 83.62 205 ASP A CA 1
ATOM 1578 C C . ASP A 1 205 ? -5.290 -0.082 -23.510 1.00 83.62 205 ASP A C 1
ATOM 1580 O O . ASP A 1 205 ? -5.198 -0.607 -24.624 1.00 83.62 205 ASP A O 1
ATOM 1584 N N . GLY A 1 206 ? -5.082 -0.762 -22.384 1.00 77.00 206 GLY A N 1
ATOM 1585 C CA . GLY A 1 206 ? -4.771 -2.191 -22.357 1.00 77.00 206 GLY A CA 1
ATOM 1586 C C . GLY A 1 206 ? -3.542 -2.537 -21.522 1.00 77.00 206 GLY A C 1
ATOM 1587 O O . GLY A 1 206 ? -3.145 -1.788 -20.633 1.00 77.00 206 GLY A O 1
ATOM 1588 N N . PHE A 1 207 ? -2.976 -3.712 -21.792 1.00 81.56 207 PHE A N 1
ATOM 1589 C CA . PHE A 1 207 ? -1.856 -4.293 -21.051 1.00 81.56 207 PHE A CA 1
ATOM 1590 C C . PHE A 1 207 ? -0.510 -4.077 -21.759 1.00 81.56 207 PHE A C 1
ATOM 1592 O O . PHE A 1 207 ? -0.452 -3.776 -22.952 1.00 81.56 207 PHE A O 1
ATOM 1599 N N . GLY A 1 208 ? 0.585 -4.292 -21.026 1.00 87.81 208 GLY A N 1
ATOM 1600 C CA . GLY A 1 208 ? 1.945 -4.231 -21.562 1.00 87.81 208 GLY A CA 1
ATOM 1601 C C . GLY A 1 208 ? 2.500 -2.812 -21.670 1.00 87.81 208 GLY A C 1
ATOM 1602 O O . GLY A 1 208 ? 1.956 -1.863 -21.107 1.00 87.81 208 GLY A O 1
ATOM 1603 N N . THR A 1 209 ? 3.618 -2.660 -22.380 1.00 88.62 209 THR A N 1
ATOM 1604 C CA . THR A 1 209 ? 4.416 -1.421 -22.364 1.00 88.62 209 THR A CA 1
ATOM 1605 C C . THR A 1 209 ? 3.730 -0.215 -23.003 1.00 88.62 209 THR A C 1
ATOM 1607 O O . THR A 1 209 ? 4.053 0.923 -22.671 1.00 88.62 209 THR A O 1
ATOM 1610 N N . ASP A 1 210 ? 2.759 -0.454 -23.885 1.00 88.81 210 ASP A N 1
ATOM 1611 C CA . ASP A 1 210 ? 2.002 0.592 -24.581 1.00 88.81 210 ASP A CA 1
ATOM 1612 C C . ASP A 1 210 ? 0.817 1.130 -23.764 1.00 88.81 210 ASP A C 1
ATOM 1614 O O . ASP A 1 210 ? 0.161 2.083 -24.213 1.00 88.81 210 ASP A O 1
ATOM 1618 N N . ALA A 1 211 ? 0.556 0.542 -22.587 1.00 90.56 211 ALA A N 1
ATOM 1619 C CA . ALA A 1 211 ? -0.546 0.913 -21.710 1.00 90.56 211 ALA A CA 1
ATOM 1620 C C . ALA A 1 211 ? -0.478 2.396 -21.330 1.00 90.56 211 ALA A C 1
ATOM 1622 O O . ALA A 1 211 ? 0.530 2.906 -20.831 1.00 90.56 211 ALA A O 1
ATOM 1623 N N . ARG A 1 212 ? -1.570 3.100 -21.606 1.00 87.00 212 ARG A N 1
ATOM 1624 C CA . ARG A 1 212 ? -1.707 4.537 -21.428 1.00 87.00 212 ARG A CA 1
ATOM 1625 C C . ARG A 1 212 ? -2.032 4.874 -19.978 1.00 87.00 212 ARG A C 1
ATOM 1627 O O . ARG A 1 212 ? -3.054 4.457 -19.450 1.00 87.00 212 ARG A O 1
ATOM 1634 N N . PHE A 1 213 ? -1.195 5.726 -19.397 1.00 83.69 213 PHE A N 1
ATOM 1635 C CA . PHE A 1 213 ? -1.425 6.371 -18.109 1.00 83.69 213 PHE A CA 1
ATOM 1636 C C . PHE A 1 213 ? -1.514 7.876 -18.360 1.00 83.69 213 PHE A C 1
ATOM 1638 O O . PHE A 1 213 ? -0.508 8.554 -18.563 1.00 83.69 213 PHE A O 1
ATOM 1645 N N . THR A 1 214 ? -2.736 8.392 -18.454 1.00 69.88 214 THR A N 1
ATOM 1646 C CA . THR A 1 214 ? -3.005 9.827 -18.585 1.00 69.88 214 THR A CA 1
ATOM 1647 C C . THR A 1 214 ? -3.318 10.369 -17.204 1.00 69.88 214 THR A C 1
ATOM 1649 O O . THR A 1 214 ? -4.468 10.296 -16.804 1.00 69.88 214 THR A O 1
ATOM 1652 N N . HIS A 1 215 ? -2.295 10.864 -16.501 1.00 55.78 215 HIS A N 1
ATOM 1653 C CA . HIS A 1 215 ? -2.402 11.616 -15.242 1.00 55.78 215 HIS A CA 1
ATOM 1654 C C . HIS A 1 215 ? -3.358 11.019 -14.183 1.00 55.78 215 HIS A C 1
ATOM 1656 O O . HIS A 1 215 ? -4.561 11.263 -14.222 1.00 55.78 215 HIS A O 1
ATOM 1662 N N . LEU A 1 216 ? -2.793 10.294 -13.205 1.00 47.16 216 LEU A N 1
ATOM 1663 C CA . LEU A 1 216 ? -3.408 10.149 -11.877 1.00 47.16 216 LEU A CA 1
ATOM 1664 C C . LEU A 1 216 ? -3.339 11.480 -11.119 1.00 47.16 216 LEU A C 1
ATOM 1666 O O . LEU A 1 216 ? -2.282 12.153 -11.232 1.00 47.16 216 LEU A O 1
#

Foldseek 3Di:
DDDDDPPDDPDDDPPPDDDPPPDPPPPPVDDAPPQAWEWDAAPQRWIWIDGQFFIKTADPVRDIDTQEGRFSFRYWEDQNPQKIWTFGDDDQKTFTWIAHNNRDIHTLDIASADKAAWYHANNGWIWIDRDQFKIFTAHNVRSHTPAMDTGDDPGLDTRDRPKHWYADNVRWIWIDDQFFIWTQDRVVRDIDGFAAHRPDAADDPDTDHNHGRDDD

Sequence (216 aa):
KRLKTNQLAAGLKPELLFEELQIDQVQWSNRVDAEKFSAHADANHGLYVSDTSRIVRFGRDGSFRPVASGIESHHIVPNGTVDYVVILRKSDKQKLCKVAQDGSVVTLLEASAPLYGPDVCANGDVVHHPSTSRLERRSGCTGEITASIEGGRGKVISFEANSYLTSGQDGHVYFSSKTCVYRWNVQERTVECIAGHPKTAGRRDGFGTDARFTHL

Secondary structure (DSSP, 8-state):
-----------------------------S---GGG-EEEE-TT-PEEEE-SSEEEEE-TTS-EEEEEES--EEEEEE-SSS-EEEEEEETTEEEEEEE-TTS-EEEEEEESS--EEEEE-TTS-EEEEEETTEEEEE-TTT--EEEEEE--TTSSS---TT--EEE-TTS-EEEE-SSEEEEEETTTTEEEEEEEBTTB---BSSSBTTB-----

Radius of gyration: 21.06 Å; chains: 1; bounding box: 49×33×78 Å